Protein AF-A0A936B8L7-F1 (afdb_monomer)

Mean predicted aligned error: 7.15 Å

pLDDT: mean 85.85, std 14.67, range [42.19, 98.62]

Structure (mmCIF, N/CA/C/O backbone):
data_AF-A0A936B8L7-F1
#
_entry.id   AF-A0A936B8L7-F1
#
loop_
_atom_site.group_PDB
_atom_site.id
_atom_site.type_symbol
_atom_site.label_atom_id
_atom_site.label_alt_id
_atom_site.label_comp_id
_atom_site.label_asym_id
_atom_site.label_entity_id
_atom_site.label_seq_id
_atom_site.pdbx_PDB_ins_code
_atom_site.Cartn_x
_atom_site.Cartn_y
_atom_site.Cartn_z
_atom_site.occupancy
_atom_site.B_iso_or_equiv
_atom_site.auth_seq_id
_atom_site.auth_comp_id
_atom_site.auth_asym_id
_atom_site.auth_atom_id
_atom_site.pdbx_PDB_model_num
ATOM 1 N N . MET A 1 1 ? 1.455 25.949 -30.939 1.00 42.19 1 MET A N 1
ATOM 2 C CA . MET A 1 1 ? 2.776 25.501 -30.456 1.00 42.19 1 MET A CA 1
ATOM 3 C C . MET A 1 1 ? 2.528 24.187 -29.726 1.00 42.19 1 MET A C 1
ATOM 5 O O . MET A 1 1 ? 2.136 24.213 -28.574 1.00 42.19 1 MET A O 1
ATOM 9 N N . GLN A 1 2 ? 2.542 23.070 -30.457 1.00 46.03 2 GLN A N 1
ATOM 10 C CA . GLN A 1 2 ? 2.017 21.765 -30.020 1.00 46.03 2 GLN A CA 1
ATOM 11 C C . GLN A 1 2 ? 2.857 20.664 -30.685 1.00 46.03 2 GLN A C 1
ATOM 13 O O . GLN A 1 2 ? 2.355 19.902 -31.505 1.00 46.03 2 GLN A O 1
ATOM 18 N N . THR A 1 3 ? 4.170 20.669 -30.430 1.00 44.81 3 THR A N 1
ATOM 19 C CA . THR A 1 3 ? 5.102 19.802 -31.177 1.00 44.81 3 THR A CA 1
ATOM 20 C C . THR A 1 3 ? 6.207 19.146 -30.340 1.00 44.81 3 THR A C 1
ATOM 22 O O . THR A 1 3 ? 6.840 18.229 -30.845 1.00 44.81 3 THR A O 1
ATOM 25 N N . ASP A 1 4 ? 6.393 19.512 -29.065 1.00 54.56 4 ASP A N 1
ATOM 26 C CA . ASP A 1 4 ? 7.491 18.964 -28.236 1.00 54.56 4 ASP A CA 1
ATOM 27 C C . ASP A 1 4 ? 7.054 17.888 -27.227 1.00 54.56 4 ASP A C 1
ATOM 29 O O . ASP A 1 4 ? 7.879 17.104 -26.769 1.00 54.56 4 ASP A O 1
ATOM 33 N N . PHE A 1 5 ? 5.758 17.802 -26.916 1.00 52.50 5 PHE A N 1
ATOM 34 C CA . PHE A 1 5 ? 5.227 16.909 -25.880 1.00 52.50 5 PHE A CA 1
ATOM 35 C C . PHE A 1 5 ? 5.535 15.419 -26.151 1.00 52.50 5 PHE A C 1
ATOM 37 O O . PHE A 1 5 ? 6.007 14.706 -25.271 1.00 52.50 5 PHE A O 1
ATOM 44 N N . TYR A 1 6 ? 5.411 14.980 -27.407 1.00 59.75 6 TYR A N 1
ATOM 45 C CA . TYR A 1 6 ? 5.663 13.591 -27.815 1.00 59.75 6 TYR A CA 1
ATOM 46 C C . TYR A 1 6 ? 7.139 13.157 -27.721 1.00 59.75 6 TYR A C 1
ATOM 48 O O . TYR A 1 6 ? 7.429 11.969 -27.579 1.00 59.75 6 TYR A O 1
ATOM 56 N N . VAL A 1 7 ? 8.094 14.092 -27.820 1.00 60.62 7 VAL A N 1
ATOM 57 C CA . VAL A 1 7 ? 9.535 13.772 -27.779 1.00 60.62 7 VAL A CA 1
ATOM 58 C C . VAL A 1 7 ? 9.985 13.461 -26.353 1.00 60.62 7 VAL A C 1
ATOM 60 O O . VAL A 1 7 ? 10.817 12.575 -26.144 1.00 60.62 7 VAL A O 1
ATOM 63 N N . ASP A 1 8 ? 9.427 14.172 -25.378 1.00 68.62 8 ASP A N 1
ATOM 64 C CA . ASP A 1 8 ? 9.777 14.007 -23.971 1.00 68.62 8 ASP A CA 1
ATOM 65 C C . ASP A 1 8 ? 9.198 12.696 -23.402 1.00 68.62 8 ASP A C 1
ATOM 67 O O . ASP A 1 8 ? 9.920 11.942 -22.750 1.00 68.62 8 ASP A O 1
ATOM 71 N N . GLU A 1 9 ? 7.961 12.336 -23.761 1.00 70.00 9 GLU A N 1
ATOM 72 C CA . GLU A 1 9 ? 7.362 11.034 -23.419 1.00 70.00 9 GLU A CA 1
ATOM 73 C C . GLU A 1 9 ? 8.113 9.853 -24.052 1.00 70.00 9 GLU A C 1
ATOM 75 O O . GLU A 1 9 ? 8.371 8.843 -23.396 1.00 70.00 9 GLU A O 1
ATOM 80 N N . TRP A 1 10 ? 8.531 9.984 -25.318 1.00 70.44 10 TRP A N 1
ATOM 81 C CA . TRP A 1 10 ? 9.336 8.961 -25.991 1.00 70.44 10 TRP A CA 1
ATOM 82 C C . TRP A 1 10 ? 10.673 8.718 -25.281 1.00 70.44 10 TRP A C 1
ATOM 84 O O . TRP A 1 10 ? 11.085 7.572 -25.109 1.00 70.44 10 TRP A O 1
ATOM 94 N N . ARG A 1 11 ? 11.356 9.782 -24.840 1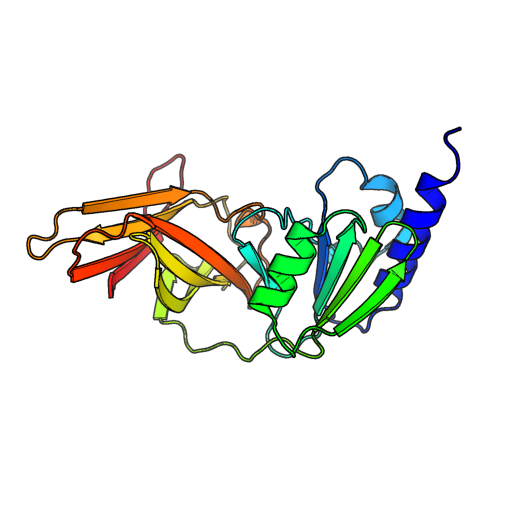.00 75.19 11 ARG A N 1
ATOM 95 C CA . ARG A 1 11 ? 12.627 9.671 -24.101 1.00 75.19 11 ARG A CA 1
ATOM 96 C C . ARG A 1 11 ? 12.459 8.972 -22.763 1.00 75.19 11 ARG A C 1
ATOM 98 O O . ARG A 1 11 ? 13.309 8.171 -22.394 1.00 75.19 11 ARG A O 1
ATOM 105 N N . VAL A 1 12 ? 11.366 9.246 -22.066 1.00 78.00 12 VAL A N 1
ATOM 106 C CA . VAL A 1 12 ? 11.029 8.556 -20.820 1.00 78.00 12 VAL A CA 1
ATOM 107 C C . VAL A 1 12 ? 10.710 7.086 -21.088 1.00 78.00 12 VAL A C 1
ATOM 109 O O . VAL A 1 12 ? 11.226 6.226 -20.385 1.00 78.00 12 VAL A O 1
ATOM 112 N N . GLY A 1 13 ? 9.981 6.768 -22.161 1.00 76.38 13 GLY A N 1
ATOM 113 C CA . GLY A 1 13 ? 9.779 5.381 -22.587 1.00 76.38 13 GLY A CA 1
ATOM 114 C C . GLY A 1 13 ? 11.084 4.648 -22.931 1.00 76.38 13 GLY A C 1
ATOM 115 O O . GLY A 1 13 ? 11.253 3.489 -22.562 1.00 76.38 13 GLY A O 1
ATOM 116 N N . GLN A 1 14 ? 12.045 5.321 -23.574 1.00 77.88 14 GLN A N 1
ATOM 117 C CA . GLN A 1 14 ? 13.390 4.774 -23.810 1.00 77.88 14 GLN A CA 1
ATOM 118 C C . GLN A 1 14 ? 14.181 4.588 -22.507 1.00 77.88 14 GLN A C 1
ATOM 120 O O . GLN A 1 14 ? 14.864 3.579 -22.355 1.00 77.88 14 GLN A O 1
ATOM 125 N N . ALA A 1 15 ? 14.070 5.525 -21.559 1.00 80.56 15 ALA A N 1
ATOM 126 C CA . ALA A 1 15 ? 14.692 5.401 -20.243 1.00 80.56 15 ALA A CA 1
ATOM 127 C C . ALA A 1 15 ? 14.137 4.191 -19.479 1.00 80.56 15 ALA A C 1
ATOM 129 O O . ALA A 1 15 ? 14.914 3.391 -18.969 1.00 80.56 15 ALA A O 1
ATOM 130 N N . MET A 1 16 ? 12.814 3.998 -19.486 1.00 83.44 16 MET A N 1
ATOM 131 C CA . MET A 1 16 ? 12.166 2.812 -18.917 1.00 83.44 16 MET A CA 1
ATOM 132 C C . MET A 1 16 ? 12.636 1.520 -19.598 1.00 83.44 16 MET A C 1
ATOM 134 O O . MET A 1 16 ? 12.939 0.542 -18.922 1.00 83.44 16 MET A O 1
ATOM 138 N N . ALA A 1 17 ? 12.737 1.510 -20.931 1.00 79.88 17 ALA A N 1
ATOM 139 C CA . ALA A 1 17 ? 13.183 0.338 -21.684 1.00 79.88 17 ALA A CA 1
ATOM 140 C C . ALA A 1 17 ? 14.649 -0.045 -21.407 1.00 79.88 17 ALA A C 1
ATOM 142 O O . ALA A 1 17 ? 15.001 -1.215 -21.560 1.00 79.88 17 ALA A O 1
ATOM 143 N N . GLY A 1 18 ? 15.479 0.925 -21.010 1.00 84.06 18 GLY A N 1
ATOM 144 C CA . GLY A 1 18 ? 16.879 0.727 -20.636 1.00 84.06 18 GLY A CA 1
ATOM 145 C C . GLY A 1 18 ? 17.105 0.262 -19.195 1.00 84.06 18 GLY A C 1
ATOM 146 O O . GLY A 1 18 ? 18.251 -0.003 -18.844 1.00 84.06 18 GLY A O 1
ATOM 147 N N . LEU A 1 19 ? 16.056 0.170 -18.368 1.00 86.75 19 LEU A N 1
ATOM 148 C CA . LEU A 1 19 ? 16.158 -0.366 -17.010 1.00 86.75 19 LEU A CA 1
ATOM 149 C C . LEU A 1 19 ? 16.422 -1.874 -17.026 1.00 86.75 19 LEU A C 1
ATOM 151 O O . LEU A 1 19 ? 15.919 -2.593 -17.903 1.00 86.75 19 LEU A O 1
ATOM 155 N N . ASP A 1 20 ? 17.147 -2.330 -16.002 1.00 86.81 20 ASP A N 1
ATOM 156 C CA . ASP A 1 20 ? 17.455 -3.738 -15.771 1.00 86.81 20 ASP A CA 1
ATOM 157 C C . ASP A 1 20 ? 16.180 -4.593 -15.785 1.00 86.81 20 ASP A C 1
ATOM 159 O O . ASP A 1 20 ? 15.100 -4.178 -15.338 1.00 86.81 20 ASP A O 1
ATOM 163 N N . GLU A 1 21 ? 16.298 -5.806 -16.318 1.00 84.31 21 GLU A N 1
ATOM 164 C CA . GLU A 1 21 ? 15.201 -6.770 -16.332 1.00 84.31 21 GLU A CA 1
ATOM 165 C C . GLU A 1 21 ? 14.754 -7.087 -14.894 1.00 84.31 21 GLU A C 1
ATOM 167 O O . GLU A 1 21 ? 15.581 -7.314 -14.014 1.00 84.31 21 GLU A O 1
ATOM 172 N N . GLY A 1 22 ? 13.441 -7.078 -14.648 1.00 84.94 22 GLY A N 1
ATOM 173 C CA . GLY A 1 22 ? 12.872 -7.272 -13.307 1.00 84.94 22 GLY A CA 1
ATOM 174 C C . GLY A 1 22 ? 12.649 -5.987 -12.501 1.00 84.94 22 GLY A C 1
ATOM 175 O O . GLY A 1 22 ? 11.996 -6.047 -11.460 1.00 84.94 22 GLY A O 1
ATOM 176 N N . THR A 1 23 ? 13.100 -4.823 -12.992 1.00 90.12 23 THR A N 1
ATOM 177 C CA . THR A 1 23 ? 12.800 -3.530 -12.353 1.00 90.12 23 THR A CA 1
ATOM 178 C C . THR A 1 23 ? 11.294 -3.281 -12.298 1.00 90.12 23 THR A C 1
ATOM 180 O O . THR A 1 23 ? 10.610 -3.303 -13.321 1.00 90.12 23 THR A O 1
ATOM 183 N N . ALA A 1 24 ? 10.774 -2.995 -11.105 1.00 90.88 24 ALA A N 1
ATOM 184 C CA . ALA A 1 24 ? 9.402 -2.537 -10.934 1.00 90.88 24 ALA A CA 1
ATOM 185 C C . ALA A 1 24 ? 9.280 -1.087 -11.421 1.00 90.88 24 ALA A C 1
ATOM 187 O O . ALA A 1 24 ? 9.945 -0.206 -10.876 1.00 90.88 24 ALA A O 1
ATOM 188 N N . VAL A 1 25 ? 8.445 -0.834 -12.433 1.00 90.00 25 VAL A N 1
ATOM 189 C CA . VAL A 1 25 ? 8.304 0.495 -13.047 1.00 90.00 25 VAL A CA 1
ATOM 190 C C . VAL A 1 25 ? 6.932 1.095 -12.756 1.00 90.00 25 VAL A C 1
ATOM 192 O O . VAL A 1 25 ? 5.900 0.583 -13.195 1.00 90.00 25 VAL A O 1
ATOM 195 N N . TYR A 1 26 ? 6.938 2.239 -12.079 1.00 88.00 26 TYR A N 1
ATOM 196 C CA . TYR A 1 26 ? 5.744 3.001 -11.732 1.00 88.00 26 TYR A CA 1
ATOM 197 C C . TYR A 1 26 ? 5.767 4.382 -12.383 1.00 88.00 26 TYR A C 1
ATOM 199 O O . TYR A 1 26 ? 6.788 5.067 -12.359 1.00 88.00 26 TYR A O 1
ATOM 207 N N . LEU A 1 27 ? 4.637 4.807 -12.946 1.00 84.38 27 LEU A N 1
ATOM 208 C CA . LEU A 1 27 ? 4.478 6.100 -13.613 1.00 84.38 27 LEU A CA 1
ATOM 209 C C . LEU A 1 27 ? 3.318 6.889 -12.990 1.00 84.38 27 LEU A C 1
ATOM 211 O O . LEU A 1 27 ? 2.211 6.366 -12.868 1.00 84.38 27 LEU A O 1
ATOM 215 N N . ALA A 1 28 ? 3.565 8.155 -12.659 1.00 79.06 28 ALA A N 1
ATOM 216 C CA . ALA A 1 28 ? 2.562 9.151 -12.277 1.00 79.06 28 ALA A CA 1
ATOM 217 C C . ALA A 1 28 ? 2.678 10.360 -13.237 1.00 79.06 28 ALA A C 1
ATOM 219 O O . ALA A 1 28 ? 3.785 10.893 -13.381 1.00 79.06 28 ALA A O 1
ATOM 220 N N . PRO A 1 29 ? 1.604 10.771 -13.954 1.00 65.75 29 PRO A N 1
ATOM 221 C CA . PRO A 1 29 ? 0.209 10.827 -13.506 1.00 65.75 29 PRO A CA 1
ATOM 222 C C . PRO A 1 29 ? -0.748 9.941 -14.339 1.00 65.75 29 PRO A C 1
ATOM 224 O O . PRO A 1 29 ? -0.352 9.281 -15.300 1.00 65.75 29 PRO A O 1
ATOM 227 N N . THR A 1 30 ? -2.039 9.920 -13.991 1.00 58.25 30 THR A N 1
ATOM 228 C CA . THR A 1 30 ? -3.045 9.057 -14.637 1.00 58.25 30 THR A CA 1
ATOM 229 C C . THR A 1 30 ? -3.521 9.494 -16.039 1.00 58.25 30 THR A C 1
ATOM 231 O O . THR A 1 30 ? -3.746 10.663 -16.335 1.00 58.25 30 THR A O 1
ATOM 234 N N . GLN A 1 31 ? -3.722 8.471 -16.884 1.00 48.09 31 GLN A N 1
ATOM 235 C CA . GLN A 1 31 ? -4.524 8.293 -18.117 1.00 48.09 31 GLN A CA 1
ATOM 236 C C . GLN A 1 31 ? -4.594 9.334 -19.259 1.00 48.09 31 GLN A C 1
ATOM 238 O O . GLN A 1 31 ? -4.900 8.907 -20.372 1.00 48.09 31 GLN A O 1
ATOM 243 N N . GLN A 1 32 ? -4.292 10.627 -19.108 1.00 47.97 32 GLN A N 1
ATOM 244 C CA . GLN A 1 32 ? -4.402 11.561 -20.254 1.00 47.97 32 GLN A CA 1
ATOM 245 C C . GLN A 1 32 ? -3.243 11.472 -21.274 1.00 47.97 32 GLN A C 1
ATOM 247 O O . GLN A 1 32 ? -3.360 12.006 -22.374 1.00 47.97 32 GLN A O 1
ATOM 252 N N . GLU A 1 33 ? -2.168 10.737 -20.967 1.00 52.34 33 GLU A N 1
ATOM 253 C CA . GLU A 1 33 ? -0.871 10.846 -21.664 1.00 52.34 33 GLU A CA 1
ATOM 254 C C . GLU A 1 33 ? -0.288 9.481 -22.130 1.00 52.34 33 GLU A C 1
ATOM 256 O O . GLU A 1 33 ? 0.894 9.341 -22.408 1.00 52.34 33 GLU A O 1
ATOM 261 N N . LEU A 1 34 ? -1.091 8.408 -22.222 1.00 56.44 34 LEU A N 1
ATOM 262 C CA . LEU A 1 34 ? -0.561 7.029 -22.338 1.00 56.44 34 LEU A CA 1
ATOM 263 C C . LEU A 1 34 ? -0.091 6.571 -23.731 1.00 56.44 34 LEU A C 1
ATOM 265 O O . LEU A 1 34 ? 0.709 5.635 -23.821 1.00 56.44 34 LEU A O 1
ATOM 269 N N . ALA A 1 35 ? -0.590 7.154 -24.82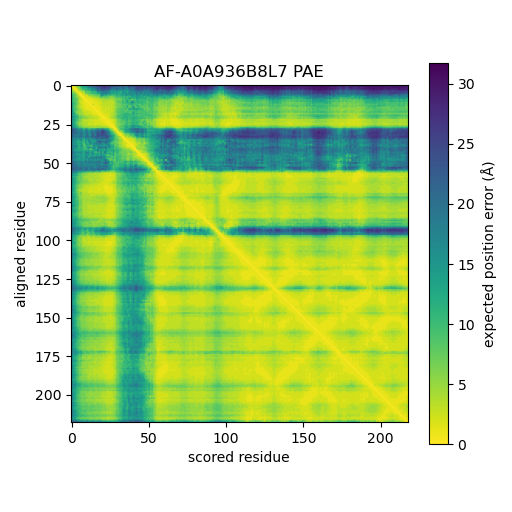5 1.00 55.38 35 ALA A N 1
ATOM 270 C CA . ALA A 1 35 ? -0.381 6.574 -26.159 1.00 55.38 35 ALA A CA 1
ATOM 271 C C . ALA A 1 35 ? 1.110 6.497 -26.547 1.00 55.38 35 ALA A C 1
ATOM 273 O O . ALA A 1 35 ? 1.556 5.494 -27.108 1.00 55.38 35 ALA A O 1
ATOM 274 N N . THR A 1 36 ? 1.890 7.519 -26.197 1.00 56.38 36 THR A N 1
ATOM 275 C CA . THR A 1 36 ? 3.313 7.612 -26.542 1.00 56.38 36 THR A CA 1
ATOM 276 C C . THR A 1 36 ? 4.176 6.674 -25.697 1.00 56.38 36 THR A C 1
ATOM 278 O O . THR A 1 36 ? 5.055 6.004 -26.242 1.00 56.38 36 THR A O 1
ATOM 281 N N . PHE A 1 37 ? 3.895 6.549 -24.393 1.00 56.25 37 PHE A N 1
ATOM 282 C CA . PHE A 1 37 ? 4.603 5.620 -23.500 1.00 56.25 37 PHE A CA 1
ATOM 283 C C . PHE A 1 37 ? 4.388 4.163 -23.899 1.00 56.25 37 PHE A C 1
ATOM 285 O O . PHE A 1 37 ? 5.346 3.400 -24.015 1.00 56.25 37 PHE A O 1
ATOM 292 N N . LEU A 1 38 ? 3.137 3.779 -24.170 1.00 56.19 38 LEU A N 1
ATOM 293 C CA . LEU A 1 38 ? 2.805 2.418 -24.595 1.00 56.19 38 LEU A CA 1
ATOM 294 C C . LEU A 1 38 ? 3.476 2.055 -25.927 1.00 56.19 38 LEU A C 1
ATOM 296 O O . LEU A 1 38 ? 3.901 0.913 -26.105 1.00 56.19 38 LEU A O 1
ATOM 300 N N . PHE A 1 39 ? 3.608 3.019 -26.846 1.00 57.34 39 PHE A N 1
ATOM 301 C CA . PHE A 1 39 ? 4.313 2.823 -28.113 1.00 57.34 39 PHE A CA 1
ATOM 302 C C . PHE A 1 39 ? 5.829 2.656 -27.912 1.00 57.34 39 PHE A C 1
ATOM 304 O O . PHE A 1 39 ? 6.429 1.764 -28.510 1.00 57.34 39 PHE A O 1
ATOM 311 N N . ALA A 1 40 ? 6.441 3.458 -27.035 1.00 59.62 40 ALA A N 1
ATOM 312 C CA . ALA A 1 40 ? 7.873 3.394 -26.736 1.00 59.62 40 ALA A CA 1
ATOM 313 C C . ALA A 1 40 ? 8.288 2.108 -25.995 1.00 59.62 40 ALA A C 1
ATOM 315 O O . ALA A 1 40 ? 9.359 1.567 -26.264 1.00 59.62 40 ALA A O 1
ATOM 316 N N . LEU A 1 41 ? 7.436 1.596 -25.100 1.00 58.25 41 LEU A N 1
ATOM 317 C CA . LEU A 1 41 ? 7.695 0.378 -24.318 1.00 58.25 41 LEU A CA 1
ATOM 318 C C . LEU A 1 41 ? 7.569 -0.922 -25.133 1.00 58.25 41 LEU A C 1
ATOM 320 O O . LEU A 1 41 ? 8.043 -1.975 -24.698 1.00 58.25 41 LEU A O 1
ATOM 324 N N . GLY A 1 42 ? 6.923 -0.890 -26.303 1.00 67.62 42 GLY A N 1
ATOM 325 C CA . GLY A 1 42 ? 6.771 -2.054 -27.178 1.00 67.62 42 GLY A CA 1
ATOM 326 C C . GLY A 1 42 ? 6.209 -3.292 -26.455 1.00 67.62 42 GLY A C 1
ATOM 327 O O . GLY A 1 42 ? 5.086 -3.288 -25.945 1.00 67.62 42 GLY A O 1
ATOM 328 N N . GLY A 1 43 ? 6.986 -4.383 -26.415 1.00 57.12 43 GLY A N 1
ATOM 329 C CA . GLY A 1 43 ? 6.608 -5.640 -25.746 1.00 57.12 43 GLY A CA 1
ATOM 330 C C . GLY A 1 43 ? 6.585 -5.578 -24.209 1.00 57.12 43 GLY A C 1
ATOM 331 O O . GLY A 1 43 ? 5.872 -6.362 -23.579 1.00 57.12 43 GLY A O 1
ATOM 332 N N . ARG A 1 44 ? 7.288 -4.612 -23.602 1.00 61.06 44 ARG A N 1
ATOM 333 C CA . ARG A 1 44 ? 7.394 -4.420 -22.141 1.00 61.06 44 ARG A CA 1
ATOM 334 C C . ARG A 1 44 ? 6.234 -3.617 -21.545 1.00 61.06 44 ARG A C 1
ATOM 336 O O . ARG A 1 44 ? 6.218 -3.320 -20.360 1.00 61.06 44 ARG A O 1
ATOM 343 N N . ARG A 1 45 ? 5.194 -3.319 -22.336 1.00 55.78 45 ARG A N 1
ATOM 344 C CA . ARG A 1 45 ? 3.970 -2.619 -21.885 1.00 55.78 45 ARG A CA 1
ATOM 345 C C . ARG A 1 45 ? 3.325 -3.206 -20.621 1.00 55.78 45 ARG A C 1
ATOM 347 O O . ARG A 1 45 ? 2.619 -2.507 -19.911 1.00 55.78 45 ARG A O 1
ATOM 354 N N . HIS A 1 46 ? 3.538 -4.496 -20.368 1.00 56.03 46 HIS A N 1
ATOM 355 C CA . HIS A 1 46 ? 2.995 -5.215 -19.222 1.00 56.03 46 HIS A CA 1
ATOM 356 C C . HIS A 1 46 ? 3.706 -4.880 -17.901 1.00 56.03 46 HIS A C 1
ATOM 358 O O . HIS A 1 46 ? 3.235 -5.304 -16.848 1.00 56.03 46 HIS A O 1
ATOM 364 N N . GLU A 1 47 ? 4.800 -4.124 -17.938 1.00 61.94 47 GLU A N 1
ATOM 365 C CA . GLU A 1 47 ? 5.590 -3.726 -16.770 1.00 61.94 47 GLU A CA 1
ATOM 366 C C . GLU A 1 47 ? 5.164 -2.359 -16.216 1.00 61.94 47 GLU A C 1
ATOM 368 O O . GLU A 1 47 ? 5.348 -2.109 -15.032 1.00 61.94 47 GLU A O 1
ATOM 373 N N . LEU A 1 48 ? 4.529 -1.506 -17.032 1.00 57.38 48 LEU A N 1
ATOM 374 C CA . LEU A 1 48 ? 4.080 -0.176 -16.611 1.00 57.38 48 LEU A CA 1
ATOM 375 C C . LEU A 1 48 ? 2.883 -0.271 -15.652 1.00 57.38 48 LEU A C 1
ATOM 377 O O . LEU A 1 48 ? 1.888 -0.944 -15.949 1.00 57.38 48 LEU A O 1
ATOM 381 N N . ARG A 1 49 ? 2.958 0.429 -14.5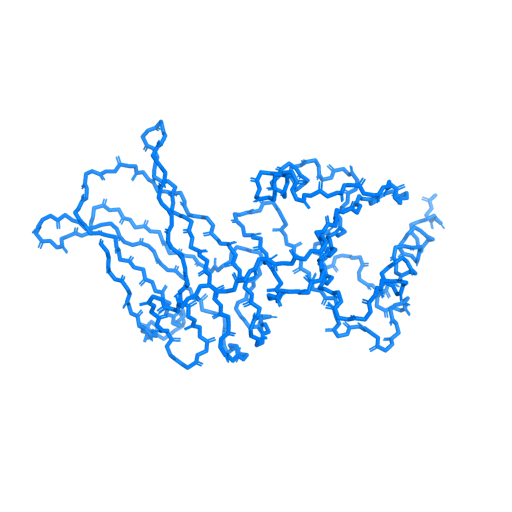18 1.00 64.81 49 ARG A N 1
ATOM 382 C CA . ARG A 1 49 ? 1.849 0.603 -13.567 1.00 64.81 49 ARG A CA 1
ATOM 383 C C . ARG A 1 49 ? 1.556 2.087 -13.374 1.00 64.81 49 ARG A C 1
ATOM 385 O O . ARG A 1 49 ? 2.472 2.872 -13.140 1.00 64.81 49 ARG A O 1
ATOM 392 N N . ASN A 1 50 ? 0.284 2.458 -13.500 1.00 58.16 50 ASN A N 1
ATOM 393 C CA . ASN A 1 50 ? -0.162 3.838 -13.330 1.00 58.16 50 ASN A CA 1
ATOM 394 C C . ASN A 1 50 ? -0.453 4.097 -11.858 1.00 58.16 50 ASN A C 1
ATOM 396 O O . ASN A 1 50 ? -1.181 3.322 -11.243 1.00 58.16 50 ASN A O 1
ATOM 400 N N . LEU A 1 51 ? 0.074 5.198 -11.331 1.00 58.19 51 LEU A N 1
ATOM 401 C CA . LEU A 1 51 ? -0.154 5.628 -9.959 1.00 58.19 51 LEU A CA 1
ATOM 402 C C . LEU A 1 51 ? -0.624 7.077 -9.910 1.00 58.19 51 LEU A C 1
ATOM 404 O O . LEU A 1 51 ? -0.148 7.930 -10.660 1.00 58.19 51 LEU A O 1
ATOM 408 N N . ASN A 1 52 ? -1.505 7.365 -8.957 1.00 57.94 52 ASN A N 1
ATOM 409 C CA . ASN A 1 52 ? -1.708 8.717 -8.452 1.00 57.94 52 ASN A CA 1
ATOM 410 C C . ASN A 1 52 ? -0.945 8.854 -7.129 1.00 57.94 52 ASN A C 1
ATOM 412 O O . ASN A 1 52 ? -1.442 8.458 -6.081 1.00 57.94 52 ASN A O 1
ATOM 416 N N . LEU A 1 53 ? 0.263 9.423 -7.176 1.00 55.72 53 LEU A N 1
ATOM 417 C CA . LEU A 1 53 ? 1.136 9.599 -6.002 1.00 55.72 53 LEU A CA 1
ATOM 418 C C . LEU A 1 53 ? 0.735 10.779 -5.090 1.00 55.72 53 LEU A C 1
ATOM 420 O O . LEU A 1 53 ? 1.412 11.046 -4.103 1.00 55.72 53 LEU A O 1
ATOM 424 N N . HIS A 1 54 ? -0.365 11.478 -5.395 1.00 51.59 54 HIS A N 1
ATOM 425 C CA . HIS A 1 54 ? -0.936 12.532 -4.542 1.00 51.59 54 HIS A CA 1
ATOM 426 C C . HIS A 1 54 ? -1.718 11.995 -3.333 1.00 51.59 54 HIS A C 1
ATOM 428 O O . HIS A 1 54 ? -2.239 12.781 -2.541 1.00 51.59 54 HIS A O 1
ATOM 434 N N . GLU A 1 55 ? -1.827 10.676 -3.196 1.00 62.25 55 GLU A N 1
ATOM 435 C CA . GLU A 1 55 ? -2.535 10.026 -2.100 1.00 62.25 55 GLU A CA 1
ATOM 436 C C . GLU A 1 55 ? -1.561 9.256 -1.194 1.00 62.25 55 GLU A C 1
ATOM 438 O O . GLU A 1 55 ? -0.345 9.360 -1.301 1.00 62.25 55 GLU A O 1
ATOM 443 N N . SER A 1 56 ? -2.101 8.512 -0.239 1.00 77.50 56 SER A N 1
ATOM 444 C CA . SER A 1 56 ? -1.372 7.875 0.856 1.00 77.50 56 SER A CA 1
ATOM 445 C C . SER A 1 56 ? -0.647 6.569 0.514 1.00 77.50 56 SER A C 1
ATOM 447 O O . SER A 1 56 ? -0.133 5.908 1.426 1.00 77.50 56 SER A O 1
ATOM 449 N N . LEU A 1 57 ? -0.685 6.154 -0.755 1.00 89.25 57 LEU A N 1
ATOM 450 C CA . LEU A 1 57 ? -0.310 4.818 -1.199 1.00 89.25 57 LEU A CA 1
ATOM 451 C C . LEU A 1 57 ? 0.954 4.838 -2.061 1.00 89.25 57 LEU A C 1
ATOM 453 O O . LEU A 1 57 ? 1.048 5.565 -3.048 1.00 89.25 57 LEU A O 1
ATOM 457 N N . VAL A 1 58 ? 1.901 3.962 -1.722 1.00 92.56 58 VAL A N 1
ATOM 458 C CA . VAL A 1 58 ? 3.138 3.731 -2.477 1.00 92.56 58 VAL A CA 1
ATOM 459 C C . VAL A 1 58 ? 3.328 2.229 -2.692 1.00 92.56 58 VAL A C 1
ATOM 461 O O . VAL A 1 58 ? 3.509 1.486 -1.720 1.00 92.56 58 VAL A O 1
ATOM 464 N N . PRO A 1 59 ? 3.328 1.741 -3.942 1.00 93.38 59 PRO A N 1
ATOM 465 C CA . PRO A 1 59 ? 3.731 0.372 -4.226 1.00 93.38 59 PRO A CA 1
ATOM 466 C C . PRO A 1 59 ? 5.208 0.180 -3.902 1.00 93.38 59 PRO A C 1
ATOM 468 O O . PRO A 1 59 ? 6.056 0.918 -4.377 1.00 93.38 59 PRO A O 1
ATOM 471 N N . LEU A 1 60 ? 5.538 -0.840 -3.123 1.00 95.12 60 LEU A N 1
ATOM 472 C CA . LEU A 1 60 ? 6.905 -1.178 -2.731 1.00 95.12 60 LEU A CA 1
ATOM 473 C C . LEU A 1 60 ? 7.548 -2.225 -3.653 1.00 95.12 60 LEU A C 1
ATOM 475 O O . LEU A 1 60 ? 8.613 -2.753 -3.327 1.00 95.12 60 LEU A O 1
ATOM 479 N N . GLY A 1 61 ? 6.893 -2.570 -4.768 1.00 94.12 61 GLY A N 1
ATOM 480 C CA . GLY A 1 61 ? 7.367 -3.583 -5.710 1.00 94.12 61 GLY A CA 1
ATOM 481 C C . GLY A 1 61 ? 7.515 -4.969 -5.095 1.00 94.12 61 GLY A C 1
ATOM 482 O O . GLY A 1 61 ? 6.827 -5.340 -4.140 1.00 94.12 61 GLY A O 1
ATOM 483 N N . TRP A 1 62 ? 8.425 -5.743 -5.676 1.00 95.50 62 TRP A N 1
ATOM 484 C CA . TRP A 1 62 ? 8.722 -7.113 -5.276 1.00 95.50 62 TRP A CA 1
ATOM 485 C C . TRP A 1 62 ? 10.015 -7.159 -4.485 1.00 95.50 62 TRP A C 1
ATOM 487 O O . TRP A 1 62 ? 11.007 -6.564 -4.895 1.00 95.50 62 TRP A O 1
ATOM 497 N N . ALA A 1 63 ? 10.020 -7.901 -3.379 1.00 94.38 63 ALA A N 1
ATOM 498 C CA . ALA A 1 63 ? 11.202 -8.049 -2.537 1.00 94.38 63 ALA A CA 1
ATOM 499 C C . ALA A 1 63 ? 12.454 -8.424 -3.350 1.00 94.38 63 ALA A C 1
ATOM 501 O O . ALA A 1 63 ? 12.424 -9.346 -4.167 1.00 94.38 63 ALA A O 1
ATOM 502 N N . GLY A 1 64 ? 13.551 -7.706 -3.109 1.00 94.06 64 GLY A N 1
ATOM 503 C CA . GLY A 1 64 ? 14.829 -7.913 -3.786 1.00 94.06 64 GLY A CA 1
ATOM 504 C C . GLY A 1 64 ? 14.953 -7.268 -5.171 1.00 94.06 64 GLY A C 1
ATOM 505 O O . GLY A 1 64 ? 16.077 -7.115 -5.641 1.00 94.06 64 GLY A O 1
ATOM 506 N N . GLN A 1 65 ? 13.853 -6.856 -5.810 1.00 94.12 65 GLN A N 1
ATOM 507 C CA . GLN A 1 65 ? 13.887 -6.234 -7.139 1.00 94.12 65 GLN A CA 1
ATOM 508 C C . GLN A 1 65 ? 14.168 -4.726 -7.053 1.00 94.12 65 GLN A C 1
ATOM 510 O O . GLN A 1 65 ? 13.724 -4.084 -6.095 1.00 94.12 65 GLN A O 1
ATOM 515 N N . PRO A 1 66 ? 14.867 -4.136 -8.039 1.00 95.25 66 PRO A N 1
ATOM 516 C CA . PRO A 1 66 ? 14.987 -2.687 -8.145 1.00 95.25 66 PRO A CA 1
ATOM 517 C C . PRO A 1 66 ? 13.628 -2.043 -8.451 1.00 95.25 66 PRO A C 1
ATOM 519 O O . PRO A 1 66 ? 12.737 -2.667 -9.032 1.00 95.25 66 PRO A O 1
ATOM 522 N N . ILE A 1 67 ? 13.469 -0.777 -8.067 1.00 94.06 67 ILE A N 1
ATOM 523 C CA . ILE A 1 67 ? 12.249 0.004 -8.306 1.00 94.06 67 ILE A CA 1
ATOM 524 C C . ILE A 1 67 ? 12.613 1.308 -9.007 1.00 94.06 67 ILE A C 1
ATOM 526 O O . ILE A 1 67 ? 13.577 1.968 -8.623 1.00 94.06 67 ILE A O 1
ATOM 530 N N . ALA A 1 68 ? 11.813 1.712 -9.988 1.00 92.44 68 ALA A N 1
ATOM 531 C CA . ALA A 1 68 ? 11.889 3.017 -10.623 1.00 92.44 68 ALA A CA 1
ATOM 532 C C . ALA A 1 68 ? 10.508 3.684 -10.642 1.00 92.44 68 ALA A C 1
ATOM 534 O O . ALA A 1 68 ? 9.550 3.149 -11.202 1.00 92.44 68 ALA A O 1
ATOM 535 N N . TYR A 1 69 ? 10.427 4.880 -10.066 1.00 91.19 69 TYR A N 1
ATOM 536 C CA . TYR A 1 69 ? 9.280 5.772 -10.169 1.00 91.19 69 TYR A CA 1
ATOM 537 C C . TYR A 1 69 ? 9.599 6.882 -11.160 1.00 91.19 69 TYR A C 1
ATOM 539 O O . TYR A 1 69 ? 10.638 7.534 -11.059 1.00 91.19 69 TYR A O 1
ATOM 547 N N . PHE A 1 70 ? 8.681 7.124 -12.084 1.00 87.94 70 PHE A N 1
ATOM 548 C CA . PHE A 1 70 ? 8.706 8.251 -13.002 1.00 87.94 70 PHE A CA 1
ATOM 549 C C . PHE A 1 70 ? 7.541 9.168 -12.641 1.00 87.94 70 PHE A C 1
ATOM 551 O O . PHE A 1 70 ? 6.382 8.780 -12.761 1.00 87.94 70 PHE A O 1
ATOM 558 N N . LEU A 1 71 ? 7.852 10.373 -12.176 1.00 85.38 71 LEU A N 1
ATOM 559 C CA . LEU A 1 71 ? 6.875 11.386 -11.781 1.00 85.38 71 LEU A CA 1
ATOM 560 C C . LEU A 1 71 ? 6.981 12.585 -12.706 1.00 85.38 71 LEU A C 1
ATOM 562 O O . LEU A 1 71 ? 8.064 12.863 -13.224 1.00 85.38 71 LEU A O 1
ATOM 566 N N . ARG A 1 72 ? 5.908 13.354 -12.878 1.00 82.00 72 ARG A N 1
ATOM 567 C CA . ARG A 1 72 ? 6.018 14.643 -13.571 1.00 82.00 72 ARG A CA 1
ATOM 568 C C . ARG A 1 72 ? 6.965 15.565 -12.807 1.00 82.00 72 ARG A C 1
ATOM 570 O O . ARG A 1 72 ? 7.000 15.567 -11.582 1.00 82.00 72 ARG A O 1
ATOM 577 N N . ALA A 1 73 ? 7.755 16.348 -13.536 1.00 82.81 73 ALA A N 1
ATOM 578 C CA . ALA A 1 73 ? 8.747 17.235 -12.926 1.00 82.81 73 ALA A CA 1
ATOM 579 C C . ALA A 1 73 ? 8.124 18.336 -12.045 1.00 82.81 73 ALA A C 1
ATOM 581 O O . ALA A 1 73 ? 8.816 18.897 -11.200 1.00 82.81 73 ALA A O 1
ATOM 582 N N . ASP A 1 74 ? 6.845 18.656 -12.244 1.00 82.31 74 ASP A N 1
ATOM 583 C CA . ASP A 1 74 ? 6.064 19.589 -11.429 1.00 82.31 74 ASP A CA 1
ATOM 584 C C . ASP A 1 74 ? 5.322 18.916 -10.258 1.00 82.31 74 ASP A C 1
ATOM 586 O O . ASP A 1 74 ? 4.788 19.621 -9.399 1.00 82.31 74 ASP A O 1
ATOM 590 N N . ASP A 1 75 ? 5.357 17.583 -10.143 1.00 82.38 75 ASP A N 1
ATOM 591 C CA . ASP A 1 75 ? 4.785 16.837 -9.016 1.00 82.38 75 ASP A CA 1
ATOM 592 C C . ASP A 1 75 ? 5.748 16.791 -7.815 1.00 82.38 75 ASP A C 1
ATOM 594 O O . ASP A 1 75 ? 6.276 15.754 -7.402 1.00 82.38 75 ASP A O 1
ATOM 598 N N . ALA A 1 76 ? 5.993 17.967 -7.235 1.00 83.94 76 ALA A N 1
ATOM 599 C CA . ALA A 1 76 ? 6.822 18.102 -6.040 1.00 83.94 76 ALA A CA 1
ATOM 600 C C . ALA A 1 76 ? 6.228 17.369 -4.822 1.00 83.94 76 ALA A C 1
ATOM 602 O O . ALA A 1 76 ? 6.976 16.928 -3.950 1.00 83.94 76 ALA A O 1
ATOM 603 N N . ALA A 1 77 ? 4.899 17.228 -4.759 1.00 83.62 77 ALA A N 1
ATOM 604 C CA . ALA A 1 77 ? 4.213 16.555 -3.660 1.00 83.62 77 ALA A CA 1
ATOM 605 C C . ALA A 1 77 ? 4.424 15.035 -3.708 1.00 83.62 77 ALA A C 1
ATOM 607 O O . ALA A 1 77 ? 4.807 14.451 -2.695 1.00 83.62 77 ALA A O 1
ATOM 608 N N . GLY A 1 78 ? 4.251 14.410 -4.877 1.00 85.44 78 GLY A N 1
ATOM 609 C CA . GLY A 1 78 ? 4.537 12.991 -5.080 1.00 85.44 78 GLY A CA 1
ATOM 610 C C . GLY A 1 78 ? 6.011 12.668 -4.841 1.00 85.44 78 GLY A C 1
ATOM 611 O O . GLY A 1 78 ? 6.330 11.677 -4.183 1.00 85.44 78 GLY A O 1
ATOM 612 N N . LEU A 1 79 ? 6.925 13.546 -5.279 1.00 87.50 79 LEU A N 1
ATOM 613 C CA . LEU A 1 79 ? 8.353 13.386 -4.995 1.00 87.50 79 LEU A CA 1
ATOM 614 C C . LEU A 1 79 ? 8.643 13.430 -3.488 1.00 87.50 79 LEU A C 1
ATOM 616 O O . LEU A 1 79 ? 9.324 12.543 -2.976 1.00 87.50 79 LEU A O 1
ATOM 620 N N . ALA A 1 80 ? 8.103 14.423 -2.775 1.00 87.50 80 ALA A N 1
ATOM 621 C CA . ALA A 1 80 ? 8.265 14.536 -1.327 1.00 87.50 80 ALA A CA 1
ATOM 622 C C . ALA A 1 80 ? 7.670 13.326 -0.587 1.00 87.50 80 ALA A C 1
ATOM 624 O O . ALA A 1 80 ? 8.267 12.839 0.371 1.00 87.50 80 ALA A O 1
ATOM 625 N N . HIS A 1 81 ? 6.534 12.800 -1.054 1.00 87.94 81 HIS A N 1
ATOM 626 C CA . HIS A 1 81 ? 5.922 11.603 -0.484 1.00 87.94 81 HIS A CA 1
ATOM 627 C C . HIS A 1 81 ? 6.814 10.364 -0.652 1.00 87.94 81 HIS A C 1
ATOM 629 O O . HIS A 1 81 ? 7.072 9.652 0.319 1.00 87.94 81 HIS A O 1
ATOM 635 N N . LEU A 1 82 ? 7.366 10.138 -1.851 1.00 90.62 82 LEU A N 1
ATOM 636 C CA . LEU A 1 82 ? 8.318 9.046 -2.079 1.00 90.62 82 LEU A CA 1
ATOM 637 C C . LEU A 1 82 ? 9.585 9.204 -1.234 1.00 90.62 82 LEU A C 1
ATOM 639 O O . LEU A 1 82 ? 10.061 8.220 -0.675 1.00 90.62 82 LEU A O 1
ATOM 643 N N . GLN A 1 83 ? 10.112 10.423 -1.096 1.00 90.25 83 GLN A N 1
ATOM 644 C CA . GLN A 1 83 ? 11.255 10.697 -0.220 1.00 90.25 83 GLN A CA 1
ATOM 645 C C . GLN A 1 83 ? 10.932 10.421 1.253 1.00 90.25 83 GLN A C 1
ATOM 647 O O . GLN A 1 83 ? 11.784 9.912 1.972 1.00 90.25 83 GLN A O 1
ATOM 652 N N . GLN A 1 84 ? 9.708 10.700 1.707 1.00 89.12 84 GLN A N 1
ATOM 653 C CA . GLN A 1 84 ? 9.275 10.368 3.065 1.00 89.12 84 GLN A CA 1
ATOM 654 C C . GLN A 1 84 ? 9.190 8.850 3.291 1.00 89.12 84 GLN A C 1
ATOM 656 O O . GLN A 1 84 ? 9.544 8.377 4.368 1.00 89.12 84 GLN A O 1
ATOM 661 N N . VAL A 1 85 ? 8.722 8.086 2.299 1.00 91.38 85 VAL A N 1
ATOM 662 C CA . VAL A 1 85 ? 8.597 6.621 2.401 1.00 91.38 85 VAL A CA 1
ATOM 663 C C . VAL A 1 85 ? 9.953 5.925 2.319 1.00 91.38 85 VAL A C 1
ATOM 665 O O . VAL A 1 85 ? 10.218 5.005 3.090 1.00 91.38 85 VAL A O 1
ATOM 668 N N . TRP A 1 86 ? 10.803 6.344 1.385 1.00 92.44 86 TRP A N 1
ATOM 669 C CA . TRP A 1 86 ? 12.056 5.657 1.077 1.00 92.44 86 TRP A CA 1
ATOM 670 C C . TRP A 1 86 ? 13.275 6.235 1.802 1.00 92.44 86 TRP A C 1
ATOM 672 O O . TRP A 1 86 ? 14.273 5.530 1.956 1.00 92.44 86 TRP A O 1
ATOM 682 N N . GLY A 1 87 ? 13.209 7.483 2.271 1.00 90.94 87 GLY A N 1
ATOM 683 C CA . GLY A 1 87 ? 14.315 8.154 2.953 1.00 90.94 87 GLY A CA 1
ATOM 684 C C . GLY A 1 87 ? 15.609 8.096 2.138 1.00 90.94 87 GLY A C 1
ATOM 685 O O . GLY A 1 87 ? 15.610 8.342 0.932 1.00 90.94 87 GLY A O 1
ATOM 686 N N . ASP A 1 88 ? 16.699 7.701 2.794 1.00 87.44 88 ASP A N 1
ATOM 687 C CA . ASP A 1 88 ? 18.035 7.599 2.191 1.00 87.44 88 ASP A CA 1
ATOM 688 C C . ASP A 1 88 ? 18.163 6.477 1.142 1.00 87.44 88 ASP A C 1
ATOM 690 O O . ASP A 1 88 ? 19.152 6.431 0.414 1.00 87.44 88 ASP A O 1
ATOM 694 N N . ALA A 1 89 ? 17.183 5.567 1.041 1.00 86.00 89 ALA A N 1
ATOM 695 C CA . ALA A 1 89 ? 17.174 4.530 0.007 1.00 86.00 89 ALA A CA 1
ATOM 696 C C . ALA A 1 89 ? 16.760 5.066 -1.376 1.00 86.00 89 ALA A C 1
ATOM 698 O O . ALA A 1 89 ? 16.918 4.360 -2.374 1.00 86.00 89 ALA A O 1
ATOM 699 N N . ALA A 1 90 ? 16.204 6.281 -1.435 1.00 87.19 90 ALA A N 1
ATOM 700 C CA . ALA A 1 90 ? 15.813 6.931 -2.676 1.00 87.19 90 ALA A CA 1
ATOM 701 C C . ALA A 1 90 ? 16.985 7.660 -3.334 1.00 87.19 90 ALA A C 1
ATOM 703 O O . ALA A 1 90 ? 17.471 8.675 -2.836 1.00 87.19 90 ALA A O 1
ATOM 704 N N . GLU A 1 91 ? 17.357 7.208 -4.527 1.00 86.94 91 GLU A N 1
ATOM 705 C CA . GLU A 1 91 ? 18.277 7.927 -5.400 1.00 86.94 91 GLU A CA 1
ATOM 706 C C . GLU A 1 91 ? 17.486 8.667 -6.482 1.00 86.94 91 GLU A C 1
ATOM 708 O O . GLU A 1 91 ? 16.759 8.063 -7.272 1.00 86.94 91 GLU A O 1
ATOM 713 N N . ILE A 1 92 ? 17.612 9.993 -6.536 1.00 79.88 92 ILE A N 1
ATOM 714 C CA . ILE A 1 92 ? 16.989 10.802 -7.589 1.00 79.88 92 ILE A CA 1
ATOM 715 C C . ILE A 1 92 ? 17.985 10.922 -8.737 1.00 79.88 92 ILE A C 1
ATOM 717 O O . ILE A 1 92 ? 18.995 11.620 -8.625 1.00 79.88 92 ILE A O 1
ATOM 721 N N . SER A 1 93 ? 17.696 10.253 -9.851 1.00 68.75 93 SER A N 1
ATOM 722 C CA . SER A 1 93 ? 18.563 10.244 -11.026 1.00 68.75 93 SER A CA 1
ATOM 723 C C . SER A 1 93 ? 17.926 11.053 -12.148 1.00 68.75 93 SER A C 1
ATOM 725 O O . SER A 1 93 ? 17.050 10.574 -12.846 1.00 68.75 93 SER A O 1
ATOM 727 N N . THR A 1 94 ? 18.412 12.280 -12.335 1.00 64.44 94 THR A N 1
ATOM 728 C CA . THR A 1 94 ? 18.229 13.122 -13.532 1.00 64.44 94 THR A CA 1
ATOM 729 C C . THR A 1 94 ? 16.788 13.504 -13.917 1.00 64.44 94 THR A C 1
ATOM 731 O O . THR A 1 94 ? 15.911 12.688 -14.180 1.00 64.44 94 THR A O 1
ATOM 734 N N . THR A 1 95 ? 16.564 14.807 -14.086 1.00 58.56 95 THR A N 1
ATOM 735 C CA . THR A 1 95 ? 15.353 15.340 -14.718 1.00 58.56 95 THR A CA 1
ATOM 736 C C . THR A 1 95 ? 15.396 15.042 -16.220 1.00 58.56 95 THR A C 1
ATOM 738 O O . THR A 1 95 ? 16.037 15.758 -16.994 1.00 58.56 95 THR A O 1
ATOM 741 N N . LEU A 1 96 ? 14.713 13.984 -16.656 1.00 65.00 96 LEU A N 1
ATOM 742 C CA . LEU A 1 96 ? 14.254 13.899 -18.043 1.00 65.00 96 LEU A CA 1
ATOM 743 C C . LEU A 1 96 ? 13.341 15.111 -18.270 1.00 65.00 96 LEU A C 1
ATOM 745 O O . LEU A 1 96 ? 12.623 15.517 -17.362 1.00 65.00 96 LEU A O 1
ATOM 749 N N . ARG A 1 97 ? 13.384 15.775 -19.427 1.00 71.62 97 ARG A N 1
ATOM 750 C CA . ARG A 1 97 ? 12.615 17.019 -19.607 1.00 71.62 97 ARG A CA 1
ATOM 751 C C . ARG A 1 97 ? 11.124 16.750 -19.319 1.00 71.62 97 ARG A C 1
ATOM 753 O O . ARG A 1 97 ? 10.490 15.969 -20.014 1.00 71.62 97 ARG A O 1
ATOM 760 N N . GLY A 1 98 ? 10.600 17.339 -18.241 1.00 77.38 98 GLY A N 1
ATOM 761 C CA . GLY A 1 98 ? 9.224 17.135 -17.776 1.00 77.38 98 GLY A CA 1
ATOM 762 C C . GLY A 1 98 ? 8.974 15.940 -16.840 1.00 77.38 98 GLY A C 1
ATOM 763 O O . GLY A 1 98 ? 7.832 15.799 -16.401 1.00 77.38 98 GLY A O 1
ATOM 764 N N . PHE A 1 99 ? 9.973 15.116 -16.503 1.00 82.00 99 PHE A N 1
ATOM 765 C CA . PHE A 1 99 ? 9.855 14.009 -15.542 1.00 82.00 99 PHE A CA 1
ATOM 766 C C . PHE A 1 99 ? 11.036 13.928 -14.565 1.00 82.00 99 PHE A C 1
ATOM 768 O O . PHE A 1 99 ? 12.187 14.179 -14.918 1.00 82.00 99 PHE A O 1
ATOM 775 N N . THR A 1 100 ? 10.747 13.498 -13.345 1.00 86.50 100 THR A N 1
ATOM 776 C CA . THR A 1 100 ? 11.721 13.126 -12.321 1.00 86.50 100 THR A CA 1
ATOM 777 C C . THR A 1 100 ? 11.731 11.610 -12.193 1.00 86.50 100 THR A C 1
ATOM 779 O O . THR A 1 100 ? 10.676 11.003 -12.009 1.00 86.50 100 THR A O 1
ATOM 782 N N . GLN A 1 101 ? 12.914 11.003 -12.278 1.00 89.00 101 GLN A N 1
ATOM 783 C CA . GLN A 1 101 ? 13.101 9.592 -11.965 1.00 89.00 101 GLN A CA 1
ATOM 784 C C . GLN A 1 101 ? 13.657 9.443 -10.543 1.00 89.00 101 GLN A C 1
ATOM 786 O O . GLN A 1 101 ? 14.667 10.055 -10.188 1.00 89.00 101 GLN A O 1
ATOM 791 N N . LEU A 1 102 ? 13.003 8.602 -9.746 1.00 91.38 102 LEU A N 1
ATOM 792 C CA . LEU A 1 102 ? 13.456 8.175 -8.424 1.00 91.38 102 LEU A CA 1
ATOM 793 C C . LEU A 1 102 ? 13.635 6.658 -8.442 1.00 91.38 102 LEU A C 1
ATOM 795 O O . LEU A 1 102 ? 12.722 5.931 -8.830 1.00 91.38 102 LEU A O 1
ATOM 799 N N . THR A 1 103 ? 14.803 6.177 -8.034 1.00 92.81 103 THR A N 1
ATOM 800 C CA . THR A 1 103 ? 15.144 4.753 -8.036 1.00 92.81 103 THR A CA 1
ATOM 801 C C . THR A 1 103 ? 15.442 4.238 -6.642 1.00 92.81 103 THR A C 1
ATOM 803 O O . THR A 1 103 ? 16.067 4.927 -5.839 1.00 92.81 103 THR A O 1
ATOM 806 N N . ILE A 1 104 ? 15.036 2.995 -6.395 1.00 94.75 104 ILE A N 1
ATOM 807 C CA . ILE A 1 104 ? 15.404 2.208 -5.220 1.00 94.75 104 ILE A CA 1
ATOM 808 C C . ILE A 1 104 ? 16.229 1.028 -5.717 1.00 94.75 104 ILE A C 1
ATOM 810 O O . ILE A 1 104 ? 15.749 0.247 -6.542 1.00 94.75 104 ILE A O 1
ATOM 814 N N . ALA A 1 105 ? 17.457 0.887 -5.214 1.00 93.00 105 ALA A N 1
ATOM 815 C CA . ALA A 1 105 ? 18.376 -0.157 -5.669 1.00 93.00 105 ALA A CA 1
ATOM 816 C C . ALA A 1 105 ? 17.811 -1.572 -5.455 1.00 93.00 105 ALA A C 1
ATOM 818 O O . ALA A 1 105 ? 18.002 -2.457 -6.286 1.00 93.00 105 ALA A O 1
ATOM 819 N N . SER A 1 106 ? 17.103 -1.791 -4.343 1.00 94.00 106 SER A N 1
ATOM 820 C CA . SER A 1 106 ? 16.439 -3.059 -4.054 1.00 94.00 106 SER A CA 1
ATOM 821 C C . SER A 1 106 ? 15.293 -2.864 -3.065 1.00 94.00 106 SER A C 1
ATOM 823 O O . SER A 1 106 ? 15.463 -2.238 -2.017 1.00 94.00 106 SER A O 1
ATOM 825 N N . ALA A 1 107 ? 14.122 -3.409 -3.382 1.00 93.81 107 ALA A N 1
ATOM 826 C CA . ALA A 1 107 ? 12.982 -3.408 -2.482 1.00 93.81 107 ALA A CA 1
ATOM 827 C C . ALA A 1 107 ? 13.272 -4.251 -1.223 1.00 93.81 107 ALA A C 1
ATOM 829 O O . ALA A 1 107 ? 13.855 -5.336 -1.335 1.00 93.81 107 ALA A O 1
ATOM 830 N N . PRO A 1 108 ? 12.794 -3.838 -0.032 1.00 92.25 108 PRO A N 1
ATOM 831 C CA . PRO A 1 108 ? 13.084 -4.538 1.220 1.00 92.25 108 PRO A CA 1
ATOM 832 C C . PRO A 1 108 ? 12.572 -5.986 1.210 1.00 92.25 108 PRO A C 1
ATOM 834 O O . PRO A 1 108 ? 11.668 -6.325 0.450 1.00 92.25 108 PRO A O 1
ATOM 837 N N . ALA A 1 109 ? 13.091 -6.856 2.075 1.00 93.50 109 ALA A N 1
ATOM 838 C CA . ALA A 1 109 ? 12.532 -8.203 2.232 1.00 93.50 109 ALA A CA 1
ATOM 839 C C . ALA A 1 109 ? 11.070 -8.148 2.716 1.00 93.50 109 ALA A C 1
ATOM 841 O O . ALA A 1 109 ? 10.665 -7.179 3.360 1.00 93.50 109 ALA A O 1
ATOM 842 N N . THR A 1 110 ? 10.274 -9.173 2.404 1.00 94.56 110 THR A N 1
ATOM 843 C CA . THR A 1 110 ? 8.883 -9.259 2.879 1.00 94.56 110 THR A CA 1
ATOM 844 C C . THR A 1 110 ? 8.845 -9.910 4.263 1.00 94.56 110 THR A C 1
ATOM 846 O O . THR A 1 110 ? 9.357 -11.026 4.393 1.00 94.56 110 THR A O 1
ATOM 849 N N . PRO A 1 111 ? 8.266 -9.259 5.289 1.00 95.44 111 PRO A N 1
ATOM 850 C CA . PRO A 1 111 ? 8.016 -9.897 6.579 1.00 95.44 111 PRO A CA 1
ATOM 851 C C . PRO A 1 111 ? 7.015 -11.061 6.459 1.00 95.44 111 PRO A C 1
ATOM 853 O O . PRO A 1 111 ? 6.244 -11.106 5.498 1.00 95.44 111 PRO A O 1
ATOM 856 N N . PRO A 1 112 ? 6.979 -12.000 7.422 1.00 96.94 112 PRO A N 1
ATOM 857 C CA . PRO A 1 112 ? 5.902 -12.983 7.499 1.00 96.94 112 PRO A CA 1
ATOM 858 C C . PRO A 1 112 ? 4.524 -12.301 7.574 1.00 96.94 112 PRO A C 1
ATOM 860 O O . PRO A 1 112 ? 4.405 -11.264 8.228 1.00 96.94 112 PRO A O 1
ATOM 863 N N . PRO A 1 113 ? 3.480 -12.868 6.945 1.00 97.75 113 PRO A N 1
ATOM 864 C CA . PRO A 1 113 ? 2.147 -12.284 6.993 1.00 97.75 113 PRO A CA 1
ATOM 865 C C . PRO A 1 113 ? 1.575 -12.316 8.416 1.00 97.75 113 PRO A C 1
ATOM 867 O O . PRO A 1 113 ? 1.621 -13.342 9.095 1.00 97.75 113 PRO A O 1
ATOM 870 N N . LEU A 1 114 ? 1.005 -11.188 8.837 1.00 98.31 114 LEU A N 1
ATOM 871 C CA . LEU A 1 114 ? 0.236 -11.019 10.071 1.00 98.31 114 LEU A CA 1
ATOM 872 C C . LEU A 1 114 ? -1.184 -11.577 9.920 1.00 98.31 114 LEU A C 1
ATOM 874 O O . LEU A 1 114 ? -1.733 -12.155 10.855 1.00 98.31 114 LEU A O 1
ATOM 878 N N . ALA A 1 115 ? -1.774 -11.419 8.731 1.00 98.31 115 ALA A N 1
ATOM 879 C CA . ALA A 1 115 ? -3.107 -11.913 8.402 1.00 98.31 115 ALA A CA 1
ATOM 880 C C . ALA A 1 115 ? -3.273 -12.150 6.898 1.00 98.31 115 ALA A C 1
ATOM 882 O O . ALA A 1 115 ? -2.538 -11.594 6.081 1.00 98.31 115 ALA A O 1
ATOM 883 N N . HIS A 1 116 ? -4.288 -12.938 6.542 1.00 98.25 116 HIS A N 1
ATOM 884 C CA . HIS A 1 116 ? -4.727 -13.162 5.165 1.00 98.25 116 HIS A CA 1
ATOM 885 C C . HIS A 1 116 ? -6.183 -12.721 4.991 1.00 98.25 116 HIS A C 1
ATOM 887 O O . HIS A 1 116 ? -7.021 -12.973 5.859 1.00 98.25 116 HIS A O 1
ATOM 893 N N . PHE A 1 117 ? -6.484 -12.110 3.847 1.00 97.94 117 PHE A N 1
ATOM 894 C CA . PHE A 1 117 ? -7.826 -11.706 3.435 1.00 97.94 117 PHE A CA 1
ATOM 895 C C . PHE A 1 117 ? -8.171 -12.420 2.130 1.00 97.94 117 PHE A C 1
ATOM 897 O O . PHE A 1 117 ? -7.625 -12.132 1.061 1.00 97.94 117 PHE A O 1
ATOM 904 N N . GLY A 1 118 ? -9.066 -13.399 2.231 1.00 95.25 118 GLY A N 1
ATOM 905 C CA . GLY A 1 118 ? -9.300 -14.360 1.163 1.00 95.25 118 GLY A CA 1
ATOM 906 C C . GLY A 1 118 ? -8.018 -15.115 0.791 1.00 95.25 118 GLY A C 1
ATOM 907 O O . GLY A 1 118 ? -7.170 -15.396 1.636 1.00 95.25 118 GLY A O 1
ATOM 908 N N . ALA A 1 119 ? -7.886 -15.452 -0.491 1.00 95.19 119 ALA A N 1
ATOM 909 C CA . ALA A 1 119 ? -6.692 -16.098 -1.047 1.00 95.19 119 ALA A CA 1
ATOM 910 C C . ALA A 1 119 ? -5.728 -15.105 -1.726 1.00 95.19 119 ALA A C 1
ATOM 912 O O . ALA A 1 119 ? -4.697 -15.513 -2.265 1.00 95.19 119 ALA A O 1
ATOM 913 N N . GLU A 1 120 ? -6.080 -13.818 -1.750 1.00 97.12 120 GLU A N 1
ATOM 914 C CA . GLU A 1 120 ? -5.533 -12.854 -2.710 1.00 97.12 120 GLU A CA 1
ATOM 915 C C . GLU A 1 120 ? -4.674 -11.770 -2.056 1.00 97.12 120 GLU A C 1
ATOM 917 O O . GLU A 1 120 ? -3.786 -11.236 -2.718 1.00 97.12 120 GLU A O 1
ATOM 922 N N . ILE A 1 121 ? -4.893 -11.458 -0.773 1.00 98.38 121 ILE A N 1
ATOM 923 C CA . ILE A 1 121 ? -4.193 -10.375 -0.073 1.00 98.38 121 ILE A CA 1
ATOM 924 C C . ILE A 1 121 ? -3.722 -10.851 1.305 1.00 98.38 121 ILE A C 1
ATOM 926 O O . ILE A 1 121 ? -4.436 -11.554 2.018 1.00 98.38 121 ILE A O 1
ATOM 930 N N . ALA A 1 122 ? -2.526 -10.429 1.705 1.00 98.50 122 ALA A N 1
ATOM 931 C CA . ALA A 1 122 ? -2.000 -10.561 3.055 1.00 98.50 122 ALA A CA 1
ATOM 932 C C . ALA A 1 122 ? -1.636 -9.192 3.643 1.00 98.50 122 ALA A C 1
ATOM 934 O O . ALA A 1 122 ? -1.184 -8.298 2.928 1.00 98.50 122 ALA A O 1
ATOM 935 N N . LEU A 1 123 ? -1.798 -9.042 4.955 1.00 98.62 123 LEU A N 1
ATOM 936 C CA . LEU A 1 123 ? -1.201 -7.959 5.737 1.00 98.62 123 LEU A CA 1
ATOM 937 C C . LEU A 1 123 ? 0.168 -8.423 6.215 1.00 98.62 123 LEU A C 1
ATOM 939 O O . LEU A 1 123 ? 0.255 -9.479 6.835 1.00 98.62 123 LEU A O 1
ATOM 943 N N . VAL A 1 124 ? 1.223 -7.659 5.944 1.00 98.31 124 VAL A N 1
A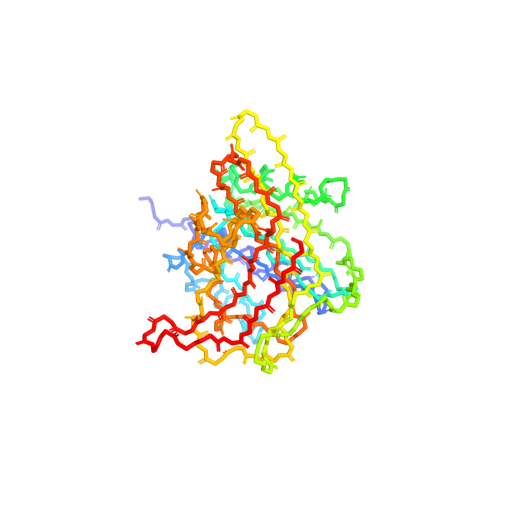TOM 944 C CA . VAL A 1 124 ? 2.593 -8.014 6.358 1.00 98.31 124 VAL A CA 1
ATOM 945 C C . VAL A 1 124 ? 3.177 -7.053 7.386 1.00 98.31 124 VAL A C 1
ATOM 947 O O . VAL A 1 124 ? 4.136 -7.405 8.065 1.00 98.31 124 VAL A O 1
ATOM 950 N N . GLU A 1 125 ? 2.617 -5.852 7.523 1.00 97.88 125 GLU A N 1
ATOM 951 C CA . GLU A 1 125 ? 3.090 -4.875 8.501 1.00 97.88 125 GLU A CA 1
ATOM 952 C C . GLU A 1 125 ? 1.989 -3.882 8.873 1.00 97.88 125 GLU A C 1
ATOM 954 O O . GLU A 1 125 ? 1.259 -3.408 8.000 1.00 97.88 125 GLU A O 1
ATOM 959 N N . VAL A 1 126 ? 1.924 -3.538 10.159 1.00 97.88 126 VAL A N 1
ATOM 960 C CA . VAL A 1 126 ? 1.103 -2.457 10.710 1.00 97.88 126 VAL A CA 1
ATOM 961 C C . VAL A 1 126 ? 2.026 -1.500 11.451 1.00 97.88 126 VAL A C 1
ATOM 963 O O . VAL A 1 126 ? 2.876 -1.922 12.232 1.00 97.88 126 VAL A O 1
ATOM 966 N N . GLN A 1 127 ? 1.879 -0.204 11.198 1.00 96.88 127 GLN A N 1
ATOM 967 C CA . GLN A 1 127 ? 2.592 0.846 11.918 1.00 96.88 127 GLN A CA 1
ATOM 968 C C . GLN A 1 127 ? 1.607 1.945 12.303 1.00 96.88 127 GLN A C 1
ATOM 970 O O . GLN A 1 127 ? 0.876 2.446 11.451 1.00 96.88 127 GLN A O 1
ATOM 975 N N . THR A 1 128 ? 1.616 2.369 13.563 1.00 96.62 128 THR A N 1
ATOM 976 C CA . THR A 1 128 ? 0.789 3.486 14.033 1.00 96.62 128 THR A CA 1
ATOM 977 C C . THR A 1 128 ? 1.651 4.643 14.513 1.00 96.62 128 THR A C 1
ATOM 979 O O . THR A 1 128 ? 2.599 4.438 15.270 1.00 96.62 128 THR A O 1
ATOM 982 N N . ALA A 1 129 ? 1.292 5.865 14.132 1.00 95.75 129 ALA A N 1
ATOM 983 C CA . ALA A 1 129 ? 1.912 7.087 14.624 1.00 95.75 129 ALA A CA 1
ATOM 984 C C . ALA A 1 129 ? 0.834 8.104 15.008 1.00 95.75 129 ALA A C 1
ATOM 986 O O . ALA A 1 129 ? -0.095 8.357 14.246 1.00 95.75 129 ALA A O 1
ATOM 987 N N . ALA A 1 130 ? 0.959 8.699 16.192 1.00 95.44 130 ALA A N 1
ATOM 988 C CA . ALA A 1 130 ? 0.042 9.719 16.685 1.00 95.44 130 ALA A CA 1
ATOM 989 C C . ALA A 1 130 ? 0.693 11.108 16.612 1.00 95.44 130 ALA A C 1
ATOM 991 O O . ALA A 1 130 ? 1.804 11.295 17.110 1.00 95.44 130 ALA A O 1
ATOM 992 N N . HIS A 1 131 ? 0.001 12.083 16.020 1.00 91.19 131 HIS A N 1
ATOM 993 C CA . HIS A 1 131 ? 0.445 13.479 15.945 1.00 91.19 131 HIS A CA 1
ATOM 994 C C . HIS A 1 131 ? -0.761 14.425 15.870 1.00 91.19 131 HIS A C 1
ATOM 996 O O . HIS A 1 131 ? -1.707 14.131 15.150 1.00 91.19 131 HIS A O 1
ATOM 1002 N N . ASP A 1 132 ? -0.748 15.553 16.588 1.00 91.12 132 ASP A N 1
ATOM 1003 C CA . ASP A 1 132 ? -1.788 16.603 16.534 1.00 91.12 132 ASP A CA 1
ATOM 1004 C C . ASP A 1 132 ? -3.250 16.096 16.543 1.00 91.12 132 ASP A C 1
ATOM 1006 O O . ASP A 1 132 ? -4.071 16.488 15.71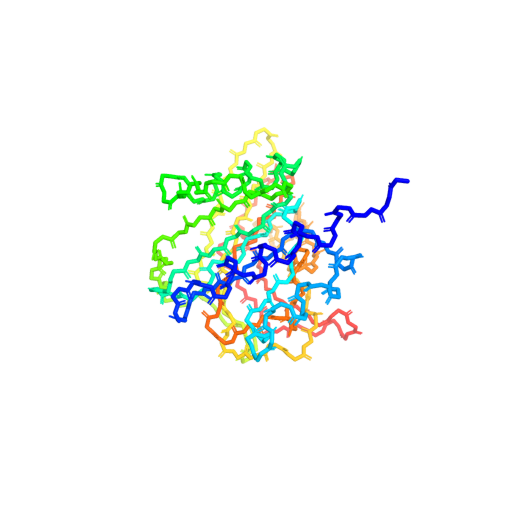3 1.00 91.12 132 ASP A O 1
ATOM 1010 N N . ASN A 1 133 ? -3.600 15.207 17.479 1.00 92.50 133 ASN A N 1
ATOM 1011 C CA . ASN A 1 133 ? -4.927 14.570 17.564 1.00 92.50 133 ASN A CA 1
ATOM 1012 C C . ASN A 1 133 ? -5.334 13.761 16.314 1.00 92.50 133 ASN A C 1
ATOM 1014 O O . ASN A 1 133 ? -6.522 13.536 16.074 1.00 92.50 133 ASN A O 1
ATOM 1018 N N . GLN A 1 134 ? -4.368 13.308 15.521 1.00 95.19 134 GLN A N 1
ATOM 1019 C CA . GLN A 1 134 ? -4.553 12.371 14.420 1.00 95.19 134 GLN A CA 1
ATOM 1020 C C . GLN A 1 134 ? -3.773 11.086 14.693 1.00 95.19 134 GLN A C 1
ATOM 1022 O O . GLN A 1 134 ? -2.661 11.112 15.227 1.00 95.19 134 GLN A O 1
ATOM 1027 N N . LEU A 1 135 ? -4.369 9.964 14.311 1.00 96.31 135 LEU A N 1
ATOM 1028 C CA . LEU A 1 135 ? -3.740 8.659 14.243 1.00 96.31 135 LEU A CA 1
ATOM 1029 C C . LEU A 1 135 ? -3.471 8.342 12.774 1.00 96.31 135 LEU A C 1
ATOM 1031 O O . LEU A 1 135 ? -4.400 8.208 11.978 1.00 96.31 135 LEU A O 1
ATOM 1035 N N . GLN A 1 136 ? -2.199 8.211 12.427 1.00 96.00 136 GLN A N 1
ATOM 1036 C CA . GLN A 1 136 ? -1.771 7.630 11.167 1.00 96.00 136 GLN A CA 1
ATOM 1037 C C . GLN A 1 136 ? -1.589 6.131 11.358 1.00 96.00 136 GLN A C 1
ATOM 1039 O O . GLN A 1 136 ? -0.807 5.702 12.204 1.00 96.00 136 GLN A O 1
ATOM 1044 N N . VAL A 1 137 ? -2.286 5.343 10.552 1.00 96.81 137 VAL A N 1
ATOM 1045 C CA . VAL A 1 137 ? -2.127 3.895 10.468 1.00 96.81 137 VAL A CA 1
ATOM 1046 C C . VAL A 1 137 ? -1.558 3.581 9.096 1.00 96.81 137 VAL A C 1
ATOM 1048 O O . VAL A 1 137 ? -2.215 3.799 8.082 1.00 96.81 137 VAL A O 1
ATOM 1051 N N . THR A 1 138 ? -0.329 3.088 9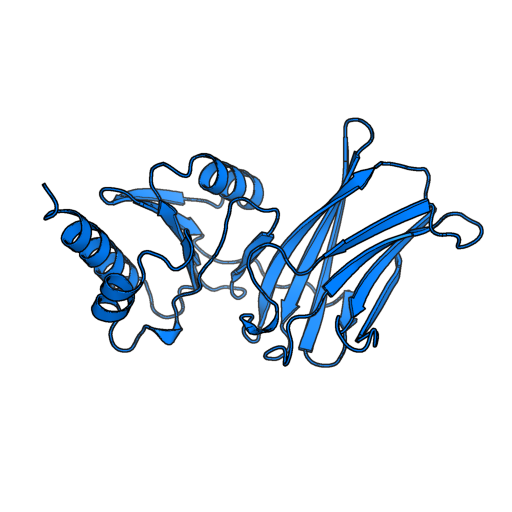.048 1.00 96.81 138 THR A N 1
ATOM 1052 C CA . THR A 1 138 ? 0.278 2.596 7.815 1.00 96.81 138 THR A CA 1
ATOM 1053 C C . THR A 1 138 ? 0.181 1.084 7.766 1.00 96.81 138 THR A C 1
ATOM 1055 O O . THR A 1 138 ? 0.639 0.399 8.679 1.00 96.81 138 THR A O 1
ATOM 1058 N N . LEU A 1 139 ? -0.398 0.578 6.685 1.00 97.44 139 LEU A N 1
ATOM 1059 C CA . LEU A 1 139 ? -0.589 -0.841 6.435 1.00 97.44 139 LEU A CA 1
ATOM 1060 C C . LEU A 1 139 ? 0.242 -1.224 5.213 1.00 97.44 139 LEU A C 1
ATOM 1062 O O . LEU A 1 139 ? 0.129 -0.595 4.159 1.00 97.44 139 LEU A O 1
ATOM 1066 N N . THR A 1 140 ? 1.086 -2.243 5.351 1.00 97.88 140 THR A N 1
ATOM 1067 C CA . THR A 1 140 ? 1.779 -2.840 4.208 1.00 97.88 140 THR A CA 1
ATOM 1068 C C . THR A 1 140 ? 1.060 -4.123 3.824 1.00 97.88 140 THR A C 1
ATOM 1070 O O . THR A 1 140 ? 1.067 -5.109 4.564 1.00 97.88 140 THR A O 1
ATOM 1073 N N . TRP A 1 141 ? 0.453 -4.109 2.645 1.00 97.94 141 TRP A N 1
ATOM 1074 C CA . TRP A 1 141 ? -0.214 -5.249 2.033 1.00 97.94 141 TRP A CA 1
ATOM 1075 C C . TRP A 1 141 ? 0.738 -5.996 1.103 1.00 97.94 141 TRP A C 1
ATOM 1077 O O . TRP A 1 141 ? 1.657 -5.405 0.535 1.00 97.94 141 TRP A O 1
ATOM 1087 N N . GLN A 1 142 ? 0.482 -7.283 0.898 1.00 98.31 142 GLN A N 1
ATOM 1088 C CA . GLN A 1 142 ? 1.070 -8.077 -0.172 1.00 98.31 142 GLN A CA 1
ATOM 1089 C C . GLN A 1 142 ? -0.036 -8.803 -0.934 1.00 98.31 142 GLN A C 1
ATOM 1091 O O . GLN A 1 142 ? -0.852 -9.495 -0.329 1.00 98.31 142 GLN A O 1
ATOM 1096 N N . ALA A 1 143 ? -0.037 -8.705 -2.259 1.00 98.06 143 ALA A N 1
ATOM 1097 C CA . ALA A 1 143 ? -0.910 -9.530 -3.083 1.00 98.06 143 ALA A CA 1
ATOM 1098 C C . ALA A 1 143 ? -0.365 -10.969 -3.132 1.00 98.06 143 ALA A C 1
ATOM 1100 O O . ALA A 1 143 ? 0.714 -11.215 -3.667 1.00 98.06 143 ALA A O 1
ATOM 1101 N N . THR A 1 144 ? -1.080 -11.943 -2.574 1.00 97.31 144 THR A N 1
ATOM 1102 C CA . THR A 1 144 ? -0.696 -13.368 -2.626 1.00 97.31 144 THR A CA 1
ATOM 1103 C C . THR A 1 144 ? -1.106 -14.028 -3.945 1.00 97.31 144 THR A C 1
ATOM 1105 O O . THR A 1 144 ? -0.504 -15.015 -4.365 1.00 97.31 144 THR A O 1
ATOM 1108 N N . ALA A 1 145 ? -2.092 -13.450 -4.628 1.00 96.69 145 ALA A N 1
ATOM 1109 C CA . ALA A 1 145 ? -2.503 -13.755 -5.995 1.00 96.69 145 ALA A CA 1
ATOM 1110 C C . ALA A 1 145 ? -2.959 -12.452 -6.676 1.00 96.69 145 ALA A C 1
ATOM 1112 O O . ALA A 1 145 ? -2.952 -11.403 -6.043 1.00 96.69 145 ALA A O 1
ATOM 1113 N N . VAL A 1 146 ? -3.341 -12.495 -7.957 1.00 95.81 146 VAL A N 1
ATOM 1114 C CA . VAL A 1 146 ? -3.986 -11.334 -8.601 1.00 95.81 146 VAL A CA 1
ATOM 1115 C C . VAL A 1 146 ? -5.368 -11.146 -7.970 1.00 95.81 146 VAL A C 1
ATOM 1117 O O . VAL A 1 146 ? -6.168 -12.082 -8.080 1.00 95.81 146 VAL A O 1
ATOM 1120 N N . PRO A 1 147 ? -5.670 -9.993 -7.341 1.00 96.19 147 PRO A N 1
ATOM 1121 C CA . PRO A 1 147 ? -6.992 -9.772 -6.782 1.00 96.19 147 PRO A CA 1
ATOM 1122 C C . PRO A 1 147 ? -8.073 -9.749 -7.866 1.00 96.19 147 PRO A C 1
ATOM 1124 O O . PRO A 1 147 ? -7.863 -9.226 -8.961 1.00 96.19 147 PRO A O 1
ATOM 1127 N N . THR A 1 148 ? -9.234 -10.338 -7.584 1.00 94.56 148 THR A N 1
ATOM 1128 C CA . THR A 1 148 ? -10.294 -10.539 -8.591 1.00 94.56 148 THR A CA 1
ATOM 1129 C C . THR A 1 148 ? -11.308 -9.400 -8.666 1.00 94.56 148 THR A C 1
ATOM 1131 O O . THR A 1 148 ? -12.138 -9.373 -9.578 1.00 94.56 148 THR A O 1
ATOM 1134 N N . ALA A 1 149 ? -11.239 -8.449 -7.737 1.00 93.75 149 ALA A N 1
ATOM 1135 C CA . ALA A 1 149 ? -12.089 -7.269 -7.690 1.00 93.75 149 ALA A CA 1
ATOM 1136 C C . ALA A 1 149 ? -11.346 -6.071 -7.083 1.00 93.75 149 ALA A C 1
ATOM 1138 O O . ALA A 1 149 ? -10.283 -6.225 -6.477 1.00 93.75 149 ALA A O 1
ATOM 1139 N N . ASP A 1 150 ? -11.955 -4.892 -7.203 1.00 93.62 150 ASP A N 1
ATOM 1140 C CA . ASP A 1 150 ? -11.557 -3.686 -6.478 1.00 93.62 150 ASP A CA 1
ATOM 1141 C C . ASP A 1 150 ? -12.180 -3.706 -5.077 1.00 93.62 150 ASP A C 1
ATOM 1143 O O . ASP A 1 150 ? -13.351 -3.368 -4.880 1.00 93.62 150 ASP A O 1
ATOM 1147 N N . TYR A 1 151 ? -11.408 -4.173 -4.099 1.00 95.94 151 TYR A N 1
ATOM 1148 C CA . TYR A 1 151 ? -11.819 -4.277 -2.706 1.00 95.94 151 TYR A CA 1
ATOM 1149 C C . TYR A 1 151 ? -11.697 -2.938 -1.980 1.00 95.94 151 TYR A C 1
ATOM 1151 O O . TYR A 1 151 ? -10.899 -2.069 -2.331 1.00 95.94 151 TYR A O 1
ATOM 1159 N N . THR A 1 152 ? -12.486 -2.787 -0.920 1.00 94.81 152 THR A N 1
ATOM 1160 C CA . THR A 1 152 ? -12.380 -1.660 0.012 1.00 94.81 152 THR A CA 1
ATOM 1161 C C . THR A 1 152 ? -11.633 -2.110 1.257 1.00 94.81 152 THR A C 1
ATOM 1163 O O . THR A 1 152 ? -12.010 -3.112 1.867 1.00 94.81 152 THR A O 1
ATOM 1166 N N . ALA A 1 153 ? -10.570 -1.384 1.603 1.00 96.88 153 ALA A N 1
ATOM 1167 C CA . ALA A 1 153 ? -9.879 -1.538 2.873 1.00 96.88 153 ALA A CA 1
ATOM 1168 C C . ALA A 1 153 ? -10.613 -0.726 3.944 1.00 96.88 153 ALA A C 1
ATOM 1170 O O . ALA A 1 153 ? -11.158 0.343 3.656 1.00 96.88 153 ALA A O 1
ATOM 1171 N N . PHE A 1 154 ? -10.604 -1.211 5.179 1.00 96.19 154 PHE A N 1
ATOM 1172 C CA . PHE A 1 154 ? -11.190 -0.487 6.302 1.00 96.19 154 PHE A CA 1
ATOM 1173 C C . PHE A 1 154 ? -10.250 -0.451 7.498 1.00 96.19 154 PHE A C 1
ATOM 1175 O O . PHE A 1 154 ? -9.441 -1.357 7.703 1.00 96.19 154 PHE A O 1
ATOM 1182 N N . ILE A 1 155 ? -10.400 0.586 8.313 1.00 97.38 155 ILE A N 1
ATOM 1183 C CA . ILE A 1 155 ? -9.806 0.698 9.640 1.00 97.38 155 ILE A CA 1
ATOM 1184 C C . ILE A 1 155 ? -10.903 1.100 10.604 1.00 97.38 155 ILE A C 1
ATOM 1186 O O . ILE A 1 155 ? -11.534 2.138 10.429 1.00 97.38 155 ILE A O 1
ATOM 1190 N N . HIS A 1 156 ? -11.091 0.299 11.642 1.00 97.75 156 HIS A N 1
ATOM 1191 C CA . HIS A 1 156 ? -11.989 0.563 12.753 1.00 97.75 156 HIS A CA 1
ATOM 1192 C C . HIS A 1 156 ? -11.157 0.653 14.033 1.00 97.75 156 HIS A C 1
ATOM 1194 O O . HIS A 1 156 ? -10.368 -0.245 14.320 1.00 97.75 156 HIS A O 1
ATOM 1200 N N . LEU A 1 157 ? -11.342 1.717 14.807 1.00 98.06 157 LEU A N 1
ATOM 1201 C CA . LEU A 1 157 ? -10.827 1.842 16.167 1.00 98.06 157 LEU A CA 1
ATOM 1202 C C . LEU A 1 157 ? -11.960 1.499 17.130 1.00 98.06 157 LEU A C 1
ATOM 1204 O O . LEU A 1 157 ? -13.045 2.075 17.013 1.00 98.06 157 LEU A O 1
ATOM 1208 N N . LEU A 1 158 ? -11.722 0.560 18.044 1.00 98.25 158 LEU A N 1
ATOM 1209 C CA . LEU A 1 158 ? -12.714 0.068 18.998 1.00 98.25 158 LEU A CA 1
ATOM 1210 C C . LEU A 1 158 ? -12.316 0.428 20.432 1.00 98.25 158 LEU A C 1
ATOM 1212 O O . LEU A 1 158 ? -11.125 0.441 20.751 1.00 98.25 158 LEU A O 1
ATOM 1216 N N . ASP A 1 159 ? -13.297 0.702 21.289 1.00 97.69 159 ASP A N 1
ATOM 1217 C CA . ASP A 1 159 ? -13.097 0.883 22.732 1.00 97.69 159 ASP A CA 1
ATOM 1218 C C . ASP A 1 159 ? -13.116 -0.441 23.522 1.00 97.69 159 ASP A C 1
ATOM 1220 O O . ASP A 1 159 ? -13.259 -1.532 22.965 1.00 97.69 159 ASP A O 1
ATOM 1224 N N . GLU A 1 160 ? -12.993 -0.339 24.850 1.00 97.00 160 GLU A N 1
ATOM 1225 C CA . GLU A 1 160 ? -13.005 -1.476 25.783 1.00 97.00 160 GLU A CA 1
ATOM 1226 C C . GLU A 1 160 ? -14.307 -2.294 25.746 1.00 97.00 160 GLU A C 1
ATOM 1228 O O . GLU A 1 160 ? -14.330 -3.442 26.194 1.00 97.00 160 GLU A O 1
ATOM 1233 N N . GLN A 1 161 ? -15.404 -1.709 25.259 1.00 97.19 161 GLN A N 1
ATOM 1234 C CA . GLN A 1 161 ? -16.697 -2.372 25.114 1.00 97.19 161 GLN A CA 1
ATOM 1235 C C . GLN A 1 161 ? -16.850 -3.037 23.736 1.00 97.19 161 GLN A C 1
ATOM 1237 O O . GLN A 1 161 ? -17.822 -3.761 23.518 1.00 97.19 161 GLN A O 1
ATOM 1242 N N . GLY A 1 162 ? -15.881 -2.845 22.835 1.00 96.31 162 GLY A N 1
ATOM 1243 C CA . GLY A 1 162 ? -15.924 -3.325 21.457 1.00 96.31 162 GLY A CA 1
ATOM 1244 C C . GLY A 1 162 ? -16.734 -2.422 20.524 1.00 96.31 162 GLY A C 1
ATOM 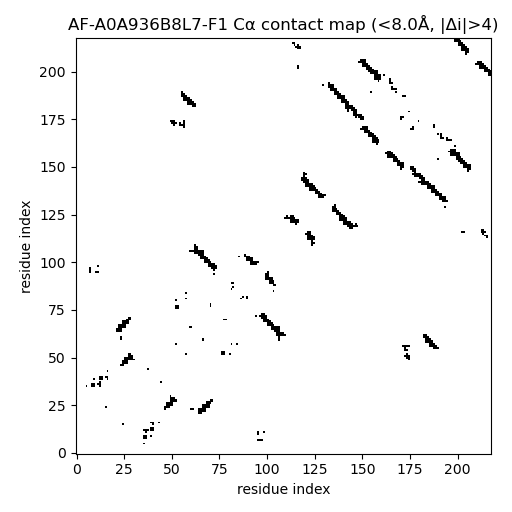1245 O O . GLY A 1 162 ? -17.068 -2.845 19.415 1.00 96.31 162 GLY A O 1
ATOM 1246 N N . GLU A 1 163 ? -17.055 -1.196 20.942 1.00 97.44 163 GLU A N 1
ATOM 1247 C CA . GLU A 1 163 ? -17.794 -0.236 20.123 1.00 97.44 163 GLU A CA 1
ATOM 1248 C C . GLU A 1 163 ? -16.842 0.563 19.232 1.00 97.44 163 GLU A C 1
ATOM 1250 O O . GLU A 1 163 ? -15.739 0.932 19.634 1.00 97.44 163 GLU A O 1
ATOM 1255 N N . ILE A 1 164 ? -17.264 0.843 17.996 1.00 97.00 164 ILE A N 1
ATOM 1256 C CA . ILE A 1 164 ? -16.460 1.622 17.047 1.00 97.00 164 ILE A CA 1
ATOM 1257 C C . ILE A 1 164 ? -16.464 3.093 17.474 1.00 97.00 164 ILE A C 1
ATOM 1259 O O . ILE A 1 164 ? -17.494 3.764 17.408 1.00 97.00 164 ILE A O 1
ATOM 1263 N N . VAL A 1 165 ? -15.292 3.616 17.834 1.00 97.81 165 VAL A N 1
ATOM 1264 C CA . VAL A 1 165 ? -15.095 5.027 18.206 1.00 97.81 165 VAL A CA 1
ATOM 1265 C C . VAL A 1 165 ? -14.582 5.885 17.050 1.00 97.81 165 VAL A C 1
ATOM 1267 O O . VAL A 1 165 ? -14.838 7.088 17.018 1.00 97.81 165 VAL A O 1
ATOM 1270 N N . ALA A 1 166 ? -13.902 5.283 16.073 1.00 95.88 166 ALA A N 1
ATOM 1271 C CA . ALA A 1 166 ? -13.526 5.920 14.812 1.00 95.88 166 ALA A CA 1
ATOM 1272 C C . ALA A 1 166 ? -13.452 4.878 13.692 1.00 95.88 166 ALA A C 1
ATOM 1274 O O . ALA A 1 166 ? -13.106 3.724 13.938 1.00 95.88 166 ALA A O 1
ATOM 1275 N N . GLN A 1 167 ? -13.742 5.285 12.458 1.00 95.44 167 GLN A N 1
ATOM 1276 C CA . GLN A 1 167 ? -13.640 4.404 11.298 1.00 95.44 167 GLN A CA 1
ATOM 1277 C C . GLN A 1 167 ? -13.275 5.157 10.024 1.00 95.44 167 GLN A C 1
ATOM 1279 O O . GLN A 1 167 ? -13.598 6.339 9.879 1.00 95.44 167 GLN A O 1
ATOM 1284 N N . LEU A 1 168 ? -12.622 4.452 9.106 1.00 93.25 168 LEU A N 1
ATOM 1285 C CA . LEU A 1 168 ? -12.343 4.911 7.757 1.00 93.25 168 LEU A CA 1
ATOM 1286 C C . LEU A 1 168 ? -12.335 3.724 6.794 1.00 93.25 168 LEU A C 1
ATOM 1288 O O . LEU A 1 168 ? -11.529 2.806 6.939 1.00 93.25 168 LEU A O 1
ATOM 1292 N N . ASP A 1 169 ? -13.169 3.821 5.765 1.00 94.06 169 ASP A N 1
ATOM 1293 C CA . ASP A 1 169 ? -13.324 2.823 4.715 1.00 94.06 169 ASP A CA 1
ATOM 1294 C C . ASP A 1 169 ? -13.048 3.488 3.373 1.00 94.06 169 ASP A C 1
ATOM 1296 O O . ASP A 1 169 ?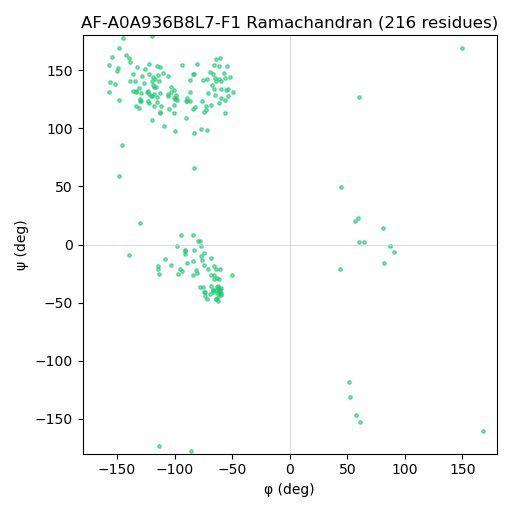 -13.711 4.463 3.005 1.00 94.06 169 ASP A O 1
ATOM 1300 N N . ARG A 1 170 ? -12.073 2.971 2.627 1.00 92.50 170 ARG A N 1
ATOM 1301 C CA . ARG A 1 170 ? -11.827 3.403 1.250 1.00 92.50 170 ARG A CA 1
ATOM 1302 C C . ARG A 1 170 ? -11.078 2.340 0.446 1.00 92.50 170 ARG A C 1
ATOM 1304 O O . ARG A 1 170 ? -10.339 1.535 1.017 1.00 92.50 170 ARG A O 1
ATOM 1311 N N . PRO A 1 171 ? -11.227 2.328 -0.887 1.00 90.88 171 PRO A N 1
ATOM 1312 C CA . PRO A 1 171 ? -10.303 1.601 -1.744 1.00 90.88 171 PRO A CA 1
ATOM 1313 C C . PRO A 1 171 ? -8.848 2.034 -1.483 1.00 90.88 171 PRO A C 1
ATOM 1315 O O . PRO A 1 171 ? -8.615 3.179 -1.060 1.00 90.88 171 PRO A O 1
ATOM 1318 N N . PRO A 1 172 ? -7.861 1.159 -1.744 1.00 90.12 172 PRO A N 1
ATOM 1319 C CA . PRO A 1 172 ? -6.464 1.566 -1.772 1.00 90.12 172 PRO A CA 1
ATOM 1320 C C . PRO A 1 172 ? -6.251 2.743 -2.729 1.00 90.12 172 PRO A C 1
ATOM 1322 O O . PRO A 1 172 ? -6.699 2.735 -3.878 1.00 90.12 172 PRO A O 1
ATOM 1325 N N . ALA A 1 173 ? -5.617 3.784 -2.199 1.00 82.25 173 ALA A N 1
ATOM 1326 C CA . ALA A 1 173 ? -5.563 5.120 -2.777 1.00 82.25 173 ALA A CA 1
ATOM 1327 C C . ALA A 1 173 ? -4.884 5.125 -4.161 1.00 82.25 173 ALA A C 1
ATOM 1329 O O . ALA A 1 173 ? -3.746 4.684 -4.302 1.00 82.25 173 ALA A O 1
ATOM 1330 N N . GLY A 1 174 ? -5.580 5.585 -5.202 1.00 77.88 174 GLY A N 1
ATOM 1331 C CA . GLY A 1 174 ? -5.021 5.726 -6.552 1.00 77.88 174 GLY A CA 1
ATOM 1332 C C . GLY A 1 174 ? -4.499 4.452 -7.241 1.00 77.88 174 GLY A C 1
ATOM 1333 O O . GLY A 1 174 ? -3.989 4.566 -8.356 1.00 77.88 174 GLY A O 1
ATOM 1334 N N . TYR A 1 175 ? -4.614 3.270 -6.620 1.00 85.25 175 TYR A N 1
ATOM 1335 C CA . TYR A 1 175 ? -4.104 1.996 -7.137 1.00 85.25 175 TYR A CA 1
ATOM 1336 C C . TYR A 1 175 ? -5.039 0.835 -6.746 1.00 85.25 175 TYR A C 1
ATOM 1338 O O . TYR A 1 175 ? -4.836 0.194 -5.705 1.00 85.25 175 TYR A O 1
ATOM 1346 N N . PRO A 1 176 ? -6.093 0.586 -7.551 1.00 89.69 176 PRO A N 1
ATOM 1347 C CA . PRO A 1 176 ? -7.117 -0.414 -7.259 1.00 89.69 176 PRO A CA 1
ATOM 1348 C C . PRO A 1 176 ? -6.527 -1.814 -7.066 1.00 89.69 176 PRO A C 1
ATOM 1350 O O . PRO A 1 176 ? -5.541 -2.176 -7.709 1.00 89.69 176 PRO A O 1
ATOM 1353 N N . THR A 1 177 ? -7.138 -2.632 -6.204 1.00 93.00 177 THR A N 1
ATOM 1354 C CA . THR A 1 177 ? -6.599 -3.968 -5.898 1.00 93.00 177 THR A CA 1
ATOM 1355 C C . THR A 1 177 ? -6.539 -4.875 -7.122 1.00 93.00 177 THR A C 1
ATOM 1357 O O . THR A 1 177 ? -5.637 -5.702 -7.195 1.00 93.00 177 THR A O 1
ATOM 1360 N N . ALA A 1 178 ? -7.423 -4.713 -8.114 1.00 92.19 178 ALA A N 1
ATOM 1361 C CA . ALA A 1 178 ? -7.372 -5.515 -9.337 1.00 92.19 178 ALA A CA 1
ATOM 1362 C C . ALA A 1 178 ? -6.110 -5.265 -10.194 1.00 92.19 178 ALA A C 1
ATOM 1364 O O . ALA A 1 178 ? -5.753 -6.108 -11.023 1.00 92.19 178 ALA A O 1
ATOM 1365 N N . ASP A 1 179 ? -5.411 -4.141 -9.993 1.00 90.12 179 ASP A N 1
ATOM 1366 C CA . ASP A 1 179 ? -4.153 -3.837 -10.688 1.00 90.12 179 ASP A CA 1
ATOM 1367 C C . ASP A 1 179 ? -2.923 -4.463 -10.012 1.00 90.12 179 ASP A C 1
ATOM 1369 O O . ASP A 1 179 ? -1.858 -4.566 -10.640 1.00 90.12 179 ASP A O 1
ATOM 1373 N N . TRP A 1 180 ? -3.076 -4.936 -8.769 1.00 94.19 180 TRP A N 1
ATOM 1374 C CA . TRP A 1 180 ? -1.996 -5.534 -7.995 1.00 94.19 180 TRP A CA 1
ATOM 1375 C C . TRP A 1 180 ? -1.539 -6.855 -8.615 1.00 94.19 180 TRP A C 1
ATOM 1377 O O . TRP A 1 180 ? -2.305 -7.634 -9.196 1.00 94.19 180 TRP A O 1
ATOM 1387 N N . ARG A 1 181 ? -0.247 -7.132 -8.484 1.00 94.62 181 ARG A N 1
ATOM 1388 C CA . ARG A 1 181 ? 0.400 -8.313 -9.058 1.00 94.62 181 ARG A CA 1
ATOM 1389 C C . ARG A 1 181 ? 0.881 -9.269 -7.978 1.00 94.62 181 ARG A C 1
ATOM 1391 O O . ARG A 1 181 ? 1.238 -8.824 -6.895 1.00 94.62 181 ARG A O 1
ATOM 1398 N N . PRO A 1 182 ? 0.974 -10.581 -8.264 1.00 96.31 182 PRO A N 1
ATOM 1399 C CA . PRO A 1 182 ? 1.421 -11.547 -7.271 1.00 96.31 182 PRO A CA 1
ATOM 1400 C C . PRO A 1 182 ? 2.770 -11.150 -6.671 1.00 96.31 182 PRO A C 1
ATOM 1402 O O . PRO A 1 182 ? 3.704 -10.813 -7.399 1.00 96.31 182 PRO A O 1
ATOM 1405 N N . ASN A 1 183 ? 2.856 -11.221 -5.349 1.00 96.50 183 ASN A N 1
ATOM 1406 C CA . ASN A 1 183 ? 3.974 -10.828 -4.496 1.00 96.50 183 ASN A CA 1
ATOM 1407 C C . ASN A 1 183 ? 4.321 -9.329 -4.482 1.00 96.50 183 ASN A C 1
ATOM 1409 O O . ASN A 1 183 ? 5.281 -8.958 -3.802 1.00 96.50 183 ASN A O 1
ATOM 1413 N N . GLU A 1 184 ? 3.574 -8.479 -5.189 1.00 96.19 184 GLU A N 1
ATOM 1414 C CA . GLU A 1 184 ? 3.720 -7.027 -5.103 1.00 96.19 184 GLU A CA 1
ATOM 1415 C C . GLU A 1 184 ? 3.285 -6.564 -3.714 1.00 96.19 184 GLU A C 1
ATOM 1417 O O . GLU A 1 184 ? 2.282 -7.039 -3.168 1.00 96.19 184 GLU A O 1
ATOM 1422 N N . ARG A 1 185 ? 4.057 -5.646 -3.135 1.00 97.00 185 ARG A N 1
ATOM 1423 C CA . ARG A 1 185 ? 3.722 -5.018 -1.860 1.00 97.00 185 ARG A CA 1
ATOM 1424 C C . ARG A 1 185 ? 3.252 -3.599 -2.054 1.00 97.00 185 ARG A C 1
ATOM 1426 O O . ARG A 1 185 ? 3.761 -2.884 -2.910 1.00 97.00 185 ARG A O 1
ATOM 1433 N N . ILE A 1 186 ? 2.314 -3.193 -1.216 1.00 95.75 186 ILE A N 1
ATOM 1434 C CA . ILE A 1 186 ? 1.669 -1.892 -1.279 1.00 95.75 186 ILE A CA 1
ATOM 1435 C C . ILE A 1 186 ? 1.645 -1.309 0.129 1.00 95.75 186 ILE A C 1
ATOM 1437 O O . ILE A 1 186 ? 1.053 -1.901 1.026 1.00 95.75 186 ILE A O 1
ATOM 1441 N N . ARG A 1 187 ? 2.286 -0.155 0.325 1.00 96.00 187 ARG A N 1
ATOM 1442 C CA . ARG A 1 187 ? 2.181 0.634 1.557 1.00 96.00 187 ARG A CA 1
ATOM 1443 C C . ARG A 1 187 ? 1.017 1.598 1.403 1.00 96.00 187 ARG A C 1
ATOM 1445 O O . ARG A 1 187 ? 1.037 2.387 0.469 1.00 96.00 187 ARG A O 1
ATOM 1452 N N . ASP A 1 188 ? 0.044 1.564 2.304 1.00 94.38 188 ASP A N 1
ATOM 1453 C CA . ASP A 1 188 ? -1.099 2.480 2.299 1.00 94.38 188 ASP A CA 1
ATOM 1454 C C . ASP A 1 188 ? -1.298 3.114 3.682 1.00 94.38 188 ASP A C 1
ATOM 1456 O O . ASP A 1 188 ? -1.397 2.417 4.693 1.00 94.38 188 ASP A O 1
ATOM 1460 N N . THR A 1 189 ? -1.326 4.447 3.727 1.00 94.75 189 THR A N 1
ATOM 1461 C CA . THR A 1 189 ? -1.482 5.219 4.967 1.00 94.75 189 THR A CA 1
ATOM 1462 C C . THR A 1 189 ? -2.915 5.722 5.144 1.00 94.75 189 THR A C 1
ATOM 1464 O O . THR A 1 189 ? -3.519 6.326 4.264 1.00 94.75 189 THR A O 1
ATOM 1467 N N . PHE A 1 190 ? -3.473 5.542 6.326 1.00 93.12 190 PHE A N 1
ATOM 1468 C CA . PHE A 1 190 ? -4.801 6.009 6.688 1.00 93.12 190 PHE A CA 1
ATOM 1469 C C . PHE A 1 190 ? -4.675 6.997 7.835 1.00 93.12 190 PHE A C 1
ATOM 1471 O O . PHE A 1 190 ? -3.932 6.754 8.782 1.00 93.12 190 PHE A O 1
ATOM 1478 N N . THR A 1 191 ? -5.418 8.095 7.765 1.00 93.56 191 THR A N 1
ATOM 1479 C CA . THR A 1 191 ? -5.415 9.118 8.812 1.00 93.56 191 THR A CA 1
ATOM 1480 C C . THR A 1 191 ? -6.813 9.214 9.397 1.00 93.56 191 THR A C 1
ATOM 1482 O O . THR A 1 191 ? -7.766 9.510 8.678 1.00 93.56 191 THR A O 1
ATOM 1485 N N . LEU A 1 192 ? -6.929 8.945 10.693 1.00 94.25 192 LEU A N 1
ATOM 1486 C CA . LEU A 1 192 ? -8.172 9.027 11.450 1.00 94.25 192 LEU A CA 1
ATOM 1487 C C . LEU A 1 192 ? -7.995 10.001 12.624 1.00 94.25 192 LEU A C 1
ATOM 1489 O O . LEU A 1 192 ? -6.877 10.165 13.116 1.00 94.25 192 LEU A O 1
ATOM 1493 N N . PRO A 1 193 ? -9.075 10.615 13.137 1.00 94.81 193 PRO A N 1
ATOM 1494 C CA . PRO A 1 193 ? -9.017 11.319 14.412 1.00 94.81 193 PRO A CA 1
ATOM 1495 C C . PRO A 1 193 ? -8.510 10.388 15.519 1.00 94.81 193 PRO A C 1
ATOM 1497 O O . PRO A 1 193 ? -8.993 9.263 15.660 1.00 94.81 193 PRO A O 1
ATOM 1500 N N . LEU A 1 194 ? -7.557 10.861 16.322 1.00 94.88 194 LEU A N 1
ATOM 1501 C CA . LEU A 1 194 ? -7.075 10.114 17.478 1.00 94.88 194 LEU A CA 1
ATOM 1502 C C . LEU A 1 194 ? -8.100 10.223 18.610 1.00 94.88 194 LEU A C 1
ATOM 1504 O O . LEU A 1 194 ? -8.156 11.219 19.332 1.00 94.88 194 LEU A O 1
ATOM 1508 N N . ILE A 1 195 ? -8.911 9.181 18.743 1.00 94.00 195 ILE A N 1
ATOM 1509 C CA . ILE A 1 195 ? -9.860 8.970 19.840 1.00 94.00 195 ILE A CA 1
ATOM 1510 C C . ILE A 1 195 ? -9.325 7.811 20.681 1.00 94.00 195 ILE A C 1
ATOM 1512 O O . ILE A 1 195 ? -8.673 6.932 20.135 1.00 94.00 195 ILE A O 1
ATOM 1516 N N . SER A 1 196 ? -9.552 7.805 21.997 1.00 95.19 196 SER A N 1
ATOM 1517 C CA . SER A 1 196 ? -9.113 6.695 22.856 1.00 95.19 196 SER A CA 1
ATOM 1518 C C . SER A 1 196 ? -9.685 5.368 22.351 1.00 95.19 196 SER A C 1
ATOM 1520 O O . SER A 1 196 ? -10.900 5.243 22.233 1.00 95.19 196 SER A O 1
ATOM 1522 N N . TYR A 1 197 ? -8.815 4.398 22.078 1.00 97.06 197 TYR A N 1
ATOM 1523 C CA . TYR A 1 197 ? -9.165 3.075 21.563 1.00 97.06 197 TYR A CA 1
ATOM 1524 C C . TYR A 1 197 ? -8.320 2.001 22.254 1.00 97.06 197 TYR A C 1
ATOM 1526 O O . TYR A 1 197 ? -7.238 2.293 22.766 1.00 97.06 197 TYR A O 1
ATOM 1534 N N . THR A 1 198 ? -8.811 0.766 22.264 1.00 97.44 198 THR A N 1
ATOM 1535 C CA . THR A 1 198 ? -8.090 -0.414 22.761 1.00 97.44 198 THR A CA 1
ATOM 1536 C C . THR A 1 198 ? -7.770 -1.428 21.682 1.00 97.44 198 THR A C 1
ATOM 1538 O O . THR A 1 198 ? -6.868 -2.232 21.886 1.00 97.44 198 THR A O 1
ATOM 1541 N N . THR A 1 199 ? -8.492 -1.405 20.561 1.00 98.06 199 THR A N 1
ATOM 1542 C CA . THR A 1 199 ? -8.268 -2.347 19.462 1.00 98.06 199 THR A CA 1
ATOM 1543 C C . THR A 1 199 ? -8.304 -1.624 18.128 1.00 98.06 199 THR A C 1
ATOM 1545 O O . THR A 1 199 ? -9.220 -0.842 17.856 1.00 98.06 199 THR A O 1
ATOM 1548 N N . LEU A 1 200 ? -7.312 -1.900 17.287 1.00 98.06 200 LEU A N 1
ATOM 1549 C CA . LEU A 1 200 ? -7.308 -1.535 15.879 1.00 98.06 200 LEU A CA 1
ATOM 1550 C C . LEU A 1 200 ? -7.749 -2.747 15.072 1.00 98.06 200 LEU A C 1
ATOM 1552 O O . LEU A 1 200 ? -7.141 -3.809 15.137 1.00 98.06 200 LEU A O 1
ATOM 1556 N N . ARG A 1 201 ? -8.794 -2.575 14.267 1.00 98.25 201 ARG A N 1
ATOM 1557 C CA . ARG A 1 201 ? -9.347 -3.627 13.421 1.00 98.25 201 ARG A CA 1
ATOM 1558 C C . ARG A 1 201 ? -9.294 -3.225 11.958 1.00 98.25 201 ARG A C 1
ATOM 1560 O O . ARG A 1 201 ? -9.800 -2.168 11.591 1.00 98.25 201 ARG A O 1
ATOM 1567 N N . THR A 1 202 ? -8.732 -4.074 11.108 1.00 98.44 202 THR A N 1
ATOM 1568 C CA . THR A 1 202 ? -8.592 -3.797 9.672 1.00 98.44 202 THR A CA 1
ATOM 1569 C C . THR A 1 202 ? -8.821 -5.037 8.816 1.00 98.44 202 THR A C 1
ATOM 1571 O O . THR A 1 202 ? -8.807 -6.166 9.303 1.00 98.44 202 THR A O 1
ATOM 1574 N N . GLY A 1 203 ? -9.060 -4.834 7.527 1.00 97.81 203 GLY A N 1
ATOM 1575 C CA . GLY A 1 203 ? -9.225 -5.897 6.552 1.00 97.81 203 GLY A CA 1
ATOM 1576 C C . GLY A 1 203 ? -9.768 -5.367 5.237 1.00 97.81 203 GLY A C 1
ATOM 1577 O O . GLY A 1 203 ? -9.712 -4.168 4.962 1.00 97.81 203 GLY A O 1
ATOM 1578 N N . PHE A 1 204 ? -10.321 -6.278 4.440 1.00 98.25 204 PHE A N 1
ATOM 1579 C CA . PHE A 1 204 ? -10.935 -5.966 3.154 1.00 98.25 204 PHE A CA 1
ATOM 1580 C C . PHE A 1 204 ? -12.363 -6.496 3.075 1.00 98.25 204 PHE A C 1
ATOM 1582 O O . PHE A 1 204 ? -12.691 -7.533 3.658 1.00 98.25 204 PHE A O 1
ATOM 1589 N N . TYR A 1 205 ? -13.198 -5.826 2.289 1.00 97.06 205 TYR A N 1
ATOM 1590 C CA . TYR A 1 205 ? -14.493 -6.345 1.858 1.00 97.06 205 TYR A CA 1
ATOM 1591 C C . TYR A 1 205 ? -14.772 -6.012 0.393 1.00 97.06 205 TYR A C 1
ATOM 1593 O O . TYR A 1 205 ? -14.179 -5.109 -0.203 1.00 97.06 205 TYR A O 1
ATOM 1601 N N . HIS A 1 206 ? -15.703 -6.756 -0.195 1.00 96.31 206 HIS A N 1
ATOM 1602 C CA . HIS A 1 206 ? -16.186 -6.488 -1.542 1.00 96.31 206 HIS A CA 1
ATOM 1603 C C . HIS A 1 206 ? -17.258 -5.382 -1.517 1.00 96.31 206 HIS A C 1
ATOM 1605 O O . HIS A 1 206 ? -18.326 -5.595 -0.937 1.00 96.31 206 HIS A O 1
ATOM 1611 N N . PRO A 1 207 ? -17.056 -4.223 -2.173 1.00 89.12 207 PRO A N 1
ATOM 1612 C CA . PRO A 1 207 ? -17.891 -3.035 -1.955 1.00 89.12 207 PRO A CA 1
ATOM 1613 C C . PRO A 1 207 ? -19.349 -3.200 -2.398 1.00 89.12 207 PRO A C 1
ATOM 1615 O O . PRO A 1 207 ? -20.246 -2.617 -1.801 1.00 89.12 207 PRO A O 1
ATOM 1618 N N . HIS A 1 208 ? -19.617 -4.028 -3.412 1.00 91.06 208 HIS A N 1
ATOM 1619 C CA . HIS A 1 208 ? -20.985 -4.235 -3.909 1.00 91.06 208 HIS A CA 1
ATOM 1620 C C . HIS A 1 208 ? -21.785 -5.277 -3.117 1.00 91.06 208 HIS A C 1
ATOM 1622 O O . HIS A 1 208 ? -23.011 -5.245 -3.129 1.00 91.06 208 HIS A O 1
ATOM 1628 N N . THR A 1 209 ? -21.108 -6.231 -2.473 1.00 95.50 209 THR A N 1
ATOM 1629 C CA . THR A 1 209 ? -21.762 -7.343 -1.758 1.00 95.50 209 THR A CA 1
ATOM 1630 C C . THR A 1 209 ? -21.636 -7.202 -0.247 1.00 95.50 209 THR A C 1
ATOM 1632 O O . THR A 1 209 ? -22.312 -7.921 0.482 1.00 95.50 209 THR A O 1
ATOM 1635 N N . LEU A 1 210 ? -20.770 -6.292 0.216 1.00 93.06 210 LEU A N 1
ATOM 1636 C CA . LEU A 1 210 ? -20.394 -6.080 1.613 1.00 93.06 210 LEU A CA 1
ATOM 1637 C C . LEU A 1 210 ? -19.837 -7.341 2.291 1.00 93.06 210 LEU A C 1
ATOM 1639 O O . LEU A 1 210 ? -19.814 -7.444 3.514 1.00 93.06 210 LEU A O 1
ATOM 1643 N N . GLN A 1 211 ? -19.378 -8.312 1.498 1.00 95.62 211 GLN A N 1
ATOM 1644 C CA . GLN A 1 211 ? -18.798 -9.542 2.016 1.00 95.62 211 GLN A CA 1
ATOM 1645 C C . GLN A 1 211 ? -17.372 -9.272 2.522 1.00 95.62 211 GLN A C 1
ATOM 1647 O O . GLN A 1 211 ? -16.539 -8.837 1.720 1.00 95.62 211 GLN A O 1
ATOM 1652 N N . PRO A 1 212 ? -17.057 -9.564 3.799 1.00 95.81 212 PRO A N 1
ATOM 1653 C CA . PRO A 1 212 ? -15.699 -9.445 4.313 1.00 95.81 212 PRO A CA 1
ATOM 1654 C C . PRO A 1 212 ? -14.803 -10.554 3.749 1.00 95.81 212 PRO A C 1
ATOM 1656 O O . PRO A 1 212 ? -15.224 -11.705 3.614 1.00 95.81 212 PRO A O 1
ATOM 1659 N N . LEU A 1 213 ? -13.550 -10.212 3.456 1.00 96.75 213 LEU A N 1
ATOM 1660 C CA . LEU A 1 213 ? -12.506 -11.163 3.059 1.00 96.75 213 LEU A CA 1
ATOM 1661 C C . LEU A 1 213 ? -11.736 -11.714 4.268 1.00 96.75 213 LEU A C 1
ATOM 1663 O O . LEU A 1 213 ? -11.032 -12.715 4.154 1.00 96.75 213 LEU A O 1
ATOM 1667 N N . GLY A 1 214 ? -11.862 -11.066 5.419 1.00 96.00 214 GLY A N 1
ATOM 1668 C CA . GLY A 1 214 ? -11.163 -11.401 6.651 1.00 96.00 214 GLY A CA 1
ATOM 1669 C C . GLY A 1 214 ? -10.930 -10.144 7.477 1.00 96.00 214 GLY A C 1
ATOM 1670 O O . GLY A 1 214 ? -11.144 -9.029 6.997 1.00 96.00 214 GLY A O 1
ATOM 1671 N N . VAL A 1 215 ? -10.498 -10.338 8.716 1.00 96.75 215 VAL A N 1
ATOM 1672 C CA . VAL A 1 215 ? -10.256 -9.260 9.672 1.00 96.75 215 VAL A CA 1
ATOM 1673 C C . VAL A 1 215 ? -8.970 -9.558 10.435 1.00 96.75 215 VAL A C 1
ATOM 1675 O O . VAL A 1 215 ? -8.710 -10.707 10.786 1.00 96.75 215 VAL A O 1
ATOM 1678 N N . TYR A 1 216 ? -8.188 -8.516 10.674 1.00 98.06 216 TYR A N 1
ATOM 1679 C CA . TYR A 1 216 ? -7.065 -8.484 11.597 1.00 98.06 216 TYR A CA 1
ATOM 1680 C C . TYR A 1 216 ? -7.394 -7.535 12.751 1.00 98.06 216 TYR A C 1
ATOM 1682 O O . TYR A 1 216 ? -7.989 -6.481 12.517 1.00 98.06 216 TYR A O 1
ATOM 1690 N N . GLU A 1 217 ? -7.010 -7.914 13.968 1.00 96.62 217 GLU A N 1
ATOM 1691 C CA . GLU A 1 217 ? -7.170 -7.126 15.193 1.00 96.62 217 GLU A CA 1
ATOM 1692 C C . GLU A 1 217 ? -5.836 -7.094 15.952 1.00 96.62 217 GLU A C 1
ATOM 1694 O O . GLU A 1 217 ? -5.188 -8.137 16.090 1.00 96.62 217 GLU A O 1
ATOM 1699 N N . GLU A 1 218 ? -5.448 -5.909 16.429 1.00 91.31 218 GLU A N 1
ATOM 1700 C CA . GLU A 1 218 ? -4.293 -5.654 17.308 1.00 91.31 218 GLU A CA 1
ATOM 1701 C C . GLU A 1 218 ? -4.689 -4.767 18.493 1.00 91.31 218 GLU A C 1
ATOM 1703 O O . GLU A 1 218 ? -5.483 -3.814 18.283 1.00 91.31 218 GLU A O 1
#

Sequence (218 aa):
MQTDFYVDEWRVGQAMAGLDEGTAVYLAPTQQELATFLFALGGRRHELRNLNLHESLVPLGWAGQPIAYFLRADDAAGLAHLQQVWGDAAEISTTLRGFTQLTIASAPATPPPLAHFGAEIALVEVQTAAHDNQLQVTLTWQATAVPTADYTAFIHLLDEQGEIVAQLDRPPAGYPTADWRPNERIRDTFTLPLISYTTLRTGFYHPHTLQPLGVYEE

Solvent-accessible surface area (backbone atoms only — not comparable to full-atom values): 11691 Å² total; per-residue (Å²): 144,89,80,63,70,68,59,41,41,35,51,51,16,48,52,61,66,70,50,65,90,75,48,37,38,37,36,31,74,71,84,86,71,50,72,50,36,48,61,49,32,54,90,54,48,86,54,66,40,68,31,40,47,87,49,55,32,47,76,54,38,37,60,66,28,29,36,38,39,40,33,40,58,84,45,60,64,33,52,51,50,50,43,69,76,45,44,90,56,49,45,76,57,64,74,49,77,68,26,35,33,40,34,30,81,51,24,65,79,78,63,73,67,79,39,60,31,60,82,24,35,28,37,40,47,80,47,78,49,77,56,96,65,28,30,37,40,36,38,30,36,30,22,66,27,63,33,92,50,65,40,28,35,38,42,36,31,17,33,92,87,68,47,78,74,43,74,52,74,46,55,53,46,61,48,52,40,49,76,44,43,63,58,26,26,37,38,39,51,44,80,44,74,54,65,89,58,70,34,46,36,35,41,36,27,37,74,92,76,68,47,70,39,39,76,43,7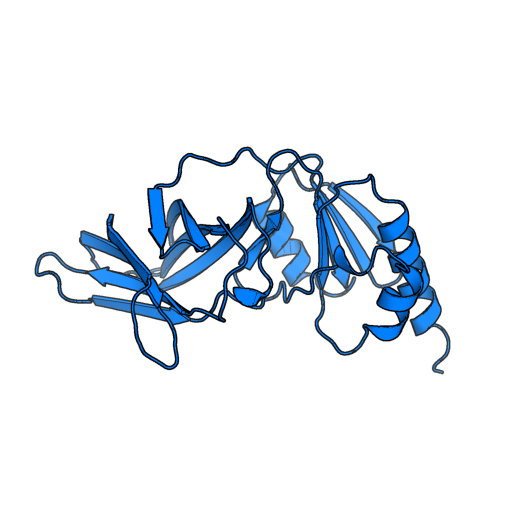6,87

Nearest PDB structures (foldseek):
  2x41-assembly1_A  TM=5.247E-01  e=3.464E-03  Thermotoga neapolitana DSM 4359
  2x42-assembly1_A  TM=5.444E-01  e=1.036E-02  Thermotoga neapolitana DSM 4359
  2x40-assembly1_A  TM=5.525E-01  e=1.321E-02  Thermotoga neapolitana DSM 4359
  3o0l-assembly1_B  TM=4.776E-01  e=1.493E-02  Shewanella loihica PV-4
  6ed1-assembly2_C  TM=4.931E-01  e=2.743E-02  Phocaeicola dorei

Foldseek 3Di:
DPPCLLVLLLVVLVVVCPDDPQEQEEEDDDDPRVPSSCVNVPPVSLRYDHFDLLAQKDWLFAFFHKYKYKYFPPPPVSVVNVCVVCPPQWDWDDDRPGITIIMGRGRHDFADFPDDQAQFKTWRDWDWDDDPQKIKIKTKMFTQAQDPFQKKKKKFFAAPVRDTPKMDIGGQHRHGSNNHHHNIMMIGMDMIGNDDGDKIKIAIADVVVRHTRDMDID

Secondary structure (DSSP, 8-state):
---SHHHHHHHHHHHHHTSPTT-EEEEES-STTHHHHHHHHGGGGGGEEE--TTSSEEEEESTTS-EEEEEETT-HHHHHHHHHHHGGGEEEEEEETTEEEEEESSPPPPPPPSEEETTTEEEEEEEEEEETTEEEEEEEEEESS--SS-PEEEEEEE-TTS-EEEEEEEPPTTS-GGG--TT-EEEEEEEEE----SEEEEEEEETTTTEEEEEEE-

Radius of gyration: 18.56 Å; Cα contacts (8 Å, |Δi|>4): 473; chains: 1; bounding box: 40×42×57 Å

=== Feature glossary ===
Key to the feature types in this record:

— What the protein is —

Primary structure: the covalent order of the twenty standard amino acids along the backbone. Two proteins with the same sequence will (almost always) fold to the same structure; two with 30% identity often share a fold but not the details.

Database cross-references. InterPro integrates a dozen domain/family signature databases into unified entries with residue-range hits. GO terms attach function/process/location labels with evidence codes. CATH codes position the fold in a four-level structural taxonomy. Organism is the NCBI-taxonomy species name.

— Where its atoms are —

The mmCIF block holds the 3D Cartesian coordinates of each backbone atom (N, Cα, C, O) in ångströms. mmCIF is the PDB's canonical archive format — a tagged-loop text representation of the atomic model.

Six rendered views show the 3D structure from the faces of a cube — i.e. along ±x, ±y, ±z. Rendering representation is drawn randomly per protein from cartoon (secondary-structure ribbons), sticks (backbone bonds), or molecular surface; coloring is either N→C rainbow (blue at the N-terminus through red at the C-terminus) or one color per chain.

— Local backbone conformation —

DSSP 8-state secondary structure assigns each residue one of H (α-helix), G (3₁₀-helix), I (π-helix), E (extended β-strand), B (isolated β-bridge), T (hydrogen-bonded turn), S (bend), or '-' (coil). The assignment is computed from backbone hydrogen-bond geometry via the Kabsch–Sander algorithm.

P-SEA three-state annotation labels each residue as helix, strand, or coil based purely on the geometry of the Cα trace. It serves as a fallback when the full backbone (and thus DSSP) is unavailable.

The φ/ψ torsion pair specifies the backbone conformation at each residue. φ rotates about the N–Cα bond, ψ about the Cα–C bond. Steric clashes forbid most of the (φ, ψ) plane — the allowed regions (α-helix basin, β-sheet basin, left-handed helix) are the Ramachandran-allowed regions.

— Global shape and packing —

The geometric summary reports three shape descriptors. Rg (radius of gyration) measures how spread out the Cα atoms are about their centre of mass; compact globular proteins have small Rg, elongated or unfolded ones large. Cα contacts (<8 Å, |i−j|>4) count long-range residue pairs in spatial proximity — high for tightly packed folds, near zero for rods or random coil. The bounding-box extents give the protein's footprint along x, y, z in Å.

Accessible surface area quantifies burial. A residue with SASA near zero is packed into the hydrophobic core; one with SASA >100 Å² sits on the surface. Computed here via the Shrake–Rupley numerical algorithm with a 1.4 Å probe.

Plot images: a contact map (which residues are close in 3D, as an N×N binary image), a Ramachandran scatter (backbone torsion angles, revealing secondary-structure composition at a glance), and — for AlphaFold structures — a PAE heatmap (pairwise prediction confidence).

— Structural neighborhood —

The Foldseek 3Di string encodes local tertiary geometry as a 20-letter alphabet — one character per residue — derived from the relative positions of nearby Cα atoms. Unlike the amino-acid sequence, 3Di is a direct function of the 3D structure, so two proteins with the same fold have similar 3Di strings even at low sequence identity.

Nearest PDB neighbors are the top structural matches found by Foldseek when searching this structure against the entire Protein Data Bank. Each hit reports a TM-score (0 to 1; >0.5 almost always implies the same fold) and an E-value. These are *structural* homologs — they may share no detectable sequence similarity.

— Confidence and disorder —

For AlphaFold models, the B-factor field carries pLDDT — the model's own estimate of local accuracy on a 0–100 scale. Regions with pLDDT<50 should be treated as essentially unmodeled; they often correspond to intrinsically disordered segments.

B-factor (Debye–Waller factor) reflects atomic displacement in the crystal lattice. It is an experimental observable (units Å²), not a prediction; low values mean the atom is pinned down, high values mean it moves or is heterogeneous across the crystal.

Predicted aligned error is AlphaFold's pairwise confidence. Unlike pLDDT (per-residue), PAE is per-residue-pair and captures whether two parts of the structure are correctly placed relative to each other. Units are ångströms of expected positional error.